Protein AF-A0A1F9I805-F1 (afdb_monomer_lite)

Radius of gyration: 23.94 Å; chains: 1; bounding box: 64×37×62 Å

Structure (mmCIF, N/CA/C/O backbone):
data_AF-A0A1F9I805-F1
#
_entry.id   AF-A0A1F9I805-F1
#
loop_
_atom_site.group_PDB
_atom_site.id
_atom_site.type_symbol
_atom_site.label_atom_id
_atom_site.label_alt_id
_atom_site.label_comp_id
_atom_site.label_asym_id
_atom_site.label_entity_id
_atom_site.label_seq_id
_atom_site.pdbx_PDB_ins_code
_atom_site.Cartn_x
_atom_site.Cartn_y
_atom_site.Cartn_z
_atom_site.occupancy
_atom_site.B_iso_or_equiv
_atom_site.auth_seq_id
_atom_site.auth_comp_id
_atom_site.auth_asym_id
_atom_site.auth_atom_id
_atom_site.pdbx_PDB_model_num
ATOM 1 N N . MET A 1 1 ? 38.830 -12.288 -35.847 1.00 37.94 1 MET A N 1
ATOM 2 C CA . MET A 1 1 ? 37.400 -12.133 -35.501 1.00 37.94 1 MET A CA 1
ATOM 3 C C . MET A 1 1 ? 37.238 -12.393 -34.010 1.00 37.94 1 MET A C 1
ATOM 5 O O . MET A 1 1 ? 37.327 -13.541 -33.597 1.00 37.94 1 MET A O 1
ATOM 9 N N . MET A 1 2 ? 37.107 -11.348 -33.188 1.00 38.28 2 MET A N 1
ATOM 10 C CA . MET A 1 2 ? 36.869 -11.523 -31.751 1.00 38.28 2 MET A CA 1
ATOM 11 C C . MET A 1 2 ? 35.376 -11.758 -31.516 1.00 38.28 2 MET A C 1
ATOM 13 O O . MET A 1 2 ? 34.555 -10.883 -31.778 1.00 38.28 2 MET A O 1
ATOM 17 N N . SER A 1 3 ? 35.034 -12.955 -31.044 1.00 41.56 3 SER A N 1
ATOM 18 C CA . SER A 1 3 ? 33.692 -13.299 -30.579 1.00 41.56 3 SER A CA 1
ATOM 19 C C . SER A 1 3 ? 33.345 -12.425 -29.372 1.00 41.56 3 SER A C 1
ATOM 21 O O . SER A 1 3 ? 33.844 -12.659 -28.270 1.00 41.56 3 SER A O 1
ATOM 23 N N . GLY A 1 4 ? 32.504 -11.408 -29.574 1.00 44.41 4 GLY A N 1
ATOM 24 C CA . GLY A 1 4 ? 31.975 -10.583 -28.492 1.00 44.41 4 GLY A CA 1
ATOM 25 C C . GLY A 1 4 ? 31.281 -11.461 -27.451 1.00 44.41 4 GLY A C 1
ATOM 26 O O . GLY A 1 4 ? 30.417 -12.272 -27.791 1.00 44.41 4 GLY A O 1
ATOM 27 N N . LYS A 1 5 ? 31.683 -11.334 -26.181 1.00 46.41 5 LYS A N 1
ATOM 28 C CA . LYS A 1 5 ? 31.027 -12.012 -25.055 1.00 46.41 5 LYS A CA 1
ATOM 29 C C . LYS A 1 5 ? 29.541 -11.649 -25.088 1.00 46.41 5 LYS A C 1
ATOM 31 O O . LYS A 1 5 ? 29.191 -10.490 -24.881 1.00 46.41 5 LYS A O 1
ATOM 36 N N . ARG A 1 6 ? 28.675 -12.627 -25.379 1.00 50.16 6 ARG A N 1
ATOM 37 C CA . ARG A 1 6 ? 27.218 -12.452 -25.324 1.00 50.16 6 ARG A CA 1
ATOM 38 C C . ARG A 1 6 ? 26.857 -11.900 -23.948 1.00 50.16 6 ARG A C 1
ATOM 40 O O . ARG A 1 6 ? 27.258 -12.473 -22.935 1.00 50.16 6 ARG A O 1
ATOM 47 N N . ALA A 1 7 ? 26.127 -10.786 -23.924 1.00 51.75 7 ALA A N 1
ATOM 48 C CA . ALA A 1 7 ? 25.592 -10.236 -22.690 1.00 51.75 7 ALA A CA 1
ATOM 49 C C . ALA A 1 7 ? 24.795 -11.341 -21.986 1.00 51.75 7 ALA A C 1
ATOM 51 O O . ALA A 1 7 ? 23.902 -11.943 -22.586 1.00 51.75 7 ALA A O 1
ATOM 52 N N . LYS A 1 8 ? 25.165 -11.651 -20.740 1.00 52.00 8 LYS A N 1
ATOM 53 C CA . LYS A 1 8 ? 24.477 -12.659 -19.929 1.00 52.00 8 LYS A CA 1
ATOM 54 C C . LYS A 1 8 ? 23.005 -12.244 -19.869 1.00 52.00 8 LYS A C 1
ATOM 56 O O . LYS A 1 8 ? 22.722 -11.088 -19.545 1.00 52.00 8 LYS A O 1
ATOM 61 N N . ALA A 1 9 ? 22.090 -13.113 -20.291 1.00 54.62 9 ALA A N 1
ATOM 62 C CA . ALA A 1 9 ? 20.666 -12.812 -20.203 1.00 54.62 9 ALA A CA 1
ATOM 63 C C . ALA A 1 9 ? 20.338 -12.484 -18.742 1.00 54.62 9 ALA A C 1
ATOM 65 O O . ALA A 1 9 ? 20.880 -13.130 -17.839 1.00 54.62 9 ALA A O 1
ATOM 66 N N . LEU A 1 10 ? 19.514 -11.456 -18.519 1.00 53.03 10 LEU A N 1
ATOM 67 C CA . LEU A 1 10 ? 18.973 -11.211 -17.187 1.00 53.03 10 LEU A CA 1
ATOM 68 C C . LEU A 1 10 ? 18.309 -12.515 -16.718 1.00 53.03 10 LEU A C 1
ATOM 70 O O . LEU A 1 10 ? 17.669 -13.180 -17.541 1.00 53.03 10 LEU A O 1
ATOM 74 N N . PRO A 1 11 ? 18.505 -12.927 -15.454 1.00 52.12 11 PRO A N 1
ATOM 75 C CA . PRO A 1 11 ? 17.854 -14.121 -14.943 1.00 52.12 11 PRO A CA 1
ATOM 76 C C . PRO A 1 11 ? 16.348 -13.979 -15.161 1.00 52.12 11 PRO A C 1
ATOM 78 O O . PRO A 1 11 ? 15.750 -12.977 -14.770 1.00 52.12 11 PRO A O 1
ATOM 81 N N . VAL A 1 12 ? 15.751 -14.963 -15.837 1.00 51.09 12 VAL A N 1
ATOM 82 C CA . VAL A 1 12 ? 14.298 -15.042 -15.968 1.00 51.09 12 VAL A CA 1
ATOM 83 C C . VAL A 1 12 ? 13.779 -15.261 -14.557 1.00 51.09 12 VAL A C 1
ATOM 85 O O . VAL A 1 12 ? 14.045 -16.303 -13.959 1.00 51.09 12 VAL A O 1
ATOM 88 N N . MET A 1 13 ? 13.116 -14.252 -13.995 1.00 51.25 13 MET A N 1
ATOM 89 C CA . MET A 1 13 ? 12.408 -14.431 -12.737 1.00 51.25 13 MET A CA 1
ATOM 90 C C . MET A 1 13 ? 11.305 -15.452 -13.013 1.00 51.25 13 MET A C 1
ATOM 92 O O . MET A 1 13 ? 10.449 -15.208 -13.863 1.00 51.25 13 MET A O 1
ATOM 96 N N . GLU A 1 14 ? 11.378 -16.622 -12.372 1.00 51.06 14 GLU A N 1
ATOM 97 C CA . GLU A 1 14 ? 10.277 -17.586 -12.392 1.00 51.06 14 GLU A CA 1
ATOM 98 C C . GLU A 1 14 ? 9.016 -16.832 -11.994 1.00 51.06 14 GLU A C 1
ATOM 100 O O . GLU A 1 14 ? 9.006 -16.224 -10.925 1.00 51.06 14 GLU A O 1
ATOM 105 N N . SER A 1 15 ? 8.002 -16.819 -12.867 1.00 48.22 15 SER A N 1
ATOM 106 C CA . SER A 1 15 ? 6.737 -16.176 -12.534 1.00 48.22 15 SER A CA 1
ATOM 107 C C . SER A 1 15 ? 6.050 -17.076 -11.522 1.00 48.22 15 SER A C 1
ATOM 109 O O . SER A 1 15 ? 5.614 -18.173 -11.873 1.00 48.22 15 SER A O 1
ATOM 111 N N . PRO A 1 16 ? 5.983 -16.669 -10.261 1.00 52.59 16 PRO A N 1
ATOM 112 C CA . PRO A 1 16 ? 5.260 -17.439 -9.284 1.00 52.59 16 PRO A CA 1
ATOM 113 C C . PRO A 1 16 ? 3.759 -17.228 -9.504 1.00 52.59 16 PRO A C 1
ATOM 115 O O . PRO A 1 16 ? 3.338 -16.150 -9.925 1.00 52.59 16 PRO A O 1
ATOM 118 N N . ASP A 1 17 ? 2.955 -18.238 -9.174 1.00 50.34 17 ASP A N 1
ATOM 119 C CA . ASP A 1 17 ? 1.482 -18.200 -9.182 1.00 50.34 17 ASP A CA 1
ATOM 120 C C . ASP A 1 17 ? 0.917 -17.313 -8.047 1.00 50.34 17 ASP A C 1
ATOM 122 O O . ASP A 1 17 ? -0.047 -17.644 -7.358 1.00 50.34 17 ASP A O 1
ATOM 126 N N . TRP A 1 18 ? 1.545 -16.163 -7.798 1.00 56.12 18 TRP A N 1
ATOM 127 C CA . TRP A 1 18 ? 1.022 -15.145 -6.901 1.00 56.12 18 TRP A CA 1
ATOM 128 C C . TRP A 1 18 ? 0.178 -14.203 -7.739 1.00 56.12 18 TRP A C 1
ATOM 130 O O . TRP A 1 18 ? 0.628 -13.639 -8.733 1.00 56.12 18 TRP A O 1
ATOM 140 N N . SER A 1 19 ? -1.074 -14.044 -7.347 1.00 49.53 19 SER A N 1
ATOM 141 C CA . SER A 1 19 ? -2.029 -13.175 -8.019 1.00 49.53 19 SER A CA 1
ATOM 142 C C . SER A 1 19 ? -1.507 -11.736 -8.131 1.00 49.53 19 SER A C 1
ATOM 144 O O . SER A 1 19 ? -1.494 -10.992 -7.149 1.00 49.53 19 SER A O 1
ATOM 146 N N . ILE A 1 20 ? -1.096 -11.340 -9.332 1.00 45.12 20 ILE A N 1
ATOM 147 C CA . ILE A 1 20 ? -0.690 -9.973 -9.659 1.00 45.12 20 ILE A CA 1
ATOM 148 C C . ILE A 1 20 ? -1.955 -9.110 -9.741 1.00 45.12 20 ILE A C 1
ATOM 150 O O . ILE A 1 20 ? -2.893 -9.464 -10.451 1.00 45.12 20 ILE A O 1
ATOM 154 N N . GLY A 1 21 ? -1.988 -7.986 -9.017 1.00 47.38 21 GLY A N 1
ATOM 155 C CA . GLY A 1 21 ? -3.011 -6.947 -9.194 1.00 47.38 21 GLY A CA 1
ATOM 156 C C . GLY A 1 21 ? -4.452 -7.420 -8.989 1.00 47.38 21 GLY A C 1
ATOM 157 O O . GLY A 1 21 ? -5.304 -7.154 -9.837 1.00 47.38 21 GLY A O 1
ATOM 158 N N . ARG A 1 22 ? -4.745 -8.135 -7.890 1.00 55.09 22 ARG A N 1
ATOM 159 C CA . ARG A 1 22 ? -6.138 -8.491 -7.577 1.00 55.09 22 ARG A CA 1
ATOM 160 C C . ARG A 1 22 ? -6.983 -7.215 -7.492 1.00 55.09 22 ARG A C 1
ATOM 162 O O . ARG A 1 22 ? -6.560 -6.229 -6.894 1.00 55.09 22 ARG A O 1
ATOM 169 N N . VAL A 1 23 ? -8.177 -7.265 -8.083 1.00 56.94 23 VAL A N 1
ATOM 170 C CA . VAL A 1 23 ? -9.185 -6.205 -7.965 1.00 56.94 23 VAL A CA 1
ATOM 171 C C . VAL A 1 23 ? -9.376 -5.893 -6.484 1.00 56.94 23 VAL A C 1
ATOM 173 O O . VAL A 1 23 ? -9.616 -6.795 -5.679 1.00 56.94 23 VAL A O 1
ATOM 176 N N . VAL A 1 24 ? -9.215 -4.618 -6.144 1.00 64.38 24 VAL A N 1
ATOM 177 C CA . VAL A 1 24 ? -9.434 -4.094 -4.801 1.00 64.38 24 VAL A CA 1
ATOM 178 C C . VAL A 1 24 ? -10.909 -4.317 -4.468 1.00 64.38 24 VAL A C 1
ATOM 180 O O . VAL A 1 24 ? -11.781 -3.696 -5.069 1.00 64.38 24 VAL A O 1
ATOM 183 N N . ASP A 1 25 ? -11.200 -5.246 -3.558 1.00 75.44 25 ASP A N 1
ATOM 184 C CA . ASP A 1 25 ? -12.572 -5.521 -3.133 1.00 75.44 25 ASP A CA 1
ATOM 185 C C . ASP A 1 25 ? -13.053 -4.429 -2.172 1.00 75.44 25 ASP A C 1
ATOM 187 O O . ASP A 1 25 ? -12.802 -4.478 -0.969 1.00 75.44 25 ASP A O 1
ATOM 191 N N . GLN A 1 26 ? -13.736 -3.434 -2.728 1.00 82.38 26 GLN A N 1
ATOM 192 C CA . GLN A 1 26 ? -14.276 -2.286 -2.000 1.00 82.38 26 GLN A CA 1
ATOM 193 C C . GLN A 1 26 ? -15.690 -2.529 -1.451 1.00 82.38 26 GLN A C 1
ATOM 195 O O . GLN A 1 26 ? -16.323 -1.594 -0.961 1.00 82.38 26 GLN A O 1
ATOM 200 N N . THR A 1 27 ? -16.217 -3.754 -1.560 1.00 85.00 27 THR A N 1
ATOM 201 C CA . THR A 1 27 ? -17.594 -4.044 -1.152 1.00 85.00 27 THR A CA 1
ATOM 202 C C . THR A 1 27 ? -17.757 -3.942 0.362 1.00 85.00 27 THR A C 1
ATOM 204 O O . THR A 1 27 ? -16.998 -4.523 1.144 1.00 85.00 27 THR A O 1
ATOM 207 N N . LEU A 1 28 ? -18.774 -3.209 0.796 1.00 87.62 28 LEU A N 1
ATOM 208 C CA . LEU A 1 28 ? -19.154 -3.122 2.198 1.00 87.62 28 LEU A CA 1
ATOM 209 C C . LEU A 1 28 ? -20.377 -3.991 2.466 1.00 87.62 28 LEU A C 1
ATOM 211 O O . LEU A 1 28 ? -21.152 -4.319 1.567 1.00 87.62 28 LEU A O 1
ATOM 215 N N . THR A 1 29 ? -20.529 -4.382 3.723 1.00 90.88 29 THR A N 1
ATOM 216 C CA . THR A 1 29 ? -21.756 -5.017 4.195 1.00 90.88 29 THR A CA 1
ATOM 217 C C . THR A 1 29 ? -22.900 -3.994 4.200 1.00 90.88 29 THR A C 1
ATOM 219 O O . THR A 1 29 ? -22.645 -2.792 4.357 1.00 90.88 29 THR A O 1
ATOM 222 N N . PRO A 1 30 ? -24.162 -4.435 4.065 1.00 91.50 30 PRO A N 1
ATOM 223 C CA . PRO A 1 30 ? -25.319 -3.547 4.174 1.00 91.50 30 PRO A CA 1
ATOM 224 C C . PRO A 1 30 ? -25.337 -2.747 5.483 1.00 91.50 30 PRO A C 1
ATOM 226 O O . PRO A 1 30 ? -25.697 -1.573 5.490 1.00 91.50 30 PRO A O 1
ATOM 229 N N . GLU A 1 31 ? -24.899 -3.361 6.583 1.00 91.88 31 GLU A N 1
ATOM 230 C CA . GLU A 1 31 ? -24.813 -2.727 7.896 1.00 91.88 31 GLU A CA 1
ATOM 231 C C . GLU A 1 31 ? -23.787 -1.585 7.911 1.00 91.88 31 GLU A C 1
ATOM 233 O O . GLU A 1 31 ? -24.066 -0.514 8.449 1.00 91.88 31 GLU A O 1
ATOM 238 N N . ALA A 1 32 ? -22.616 -1.776 7.295 1.00 91.62 32 ALA A N 1
ATOM 239 C CA . ALA A 1 32 ? -21.602 -0.727 7.201 1.00 91.62 32 ALA A CA 1
ATOM 240 C C . ALA A 1 32 ? -22.042 0.420 6.281 1.00 91.62 32 ALA A C 1
ATOM 242 O O . ALA A 1 32 ? -21.791 1.582 6.592 1.00 91.62 32 ALA A O 1
ATOM 243 N N . GLU A 1 33 ? -22.726 0.111 5.176 1.00 92.12 33 GLU A N 1
ATOM 244 C CA . GLU A 1 33 ? -23.304 1.116 4.271 1.00 92.12 33 GLU A CA 1
ATOM 245 C C . GLU A 1 33 ? -24.375 1.970 4.970 1.00 92.12 33 GLU A C 1
ATOM 247 O O . GLU A 1 33 ? -24.386 3.198 4.832 1.00 92.12 33 GLU A O 1
ATOM 252 N N . ALA A 1 34 ? -25.240 1.343 5.775 1.00 92.19 34 ALA A N 1
ATOM 253 C CA . ALA A 1 34 ? -26.233 2.050 6.581 1.00 92.19 34 ALA A CA 1
ATOM 254 C C . ALA A 1 34 ? -25.564 2.978 7.607 1.00 92.19 34 ALA A C 1
ATOM 256 O O . ALA A 1 34 ? -25.883 4.165 7.662 1.00 92.19 34 ALA A O 1
ATOM 257 N N . MET A 1 35 ? -24.566 2.475 8.343 1.00 93.19 35 MET A N 1
ATOM 258 C CA . MET A 1 35 ? -23.807 3.283 9.302 1.00 93.19 35 MET A CA 1
ATOM 259 C C . MET A 1 35 ? -23.113 4.482 8.645 1.00 93.19 35 MET A C 1
ATOM 261 O O . MET A 1 35 ? -23.168 5.587 9.175 1.00 93.19 35 MET A O 1
ATOM 265 N N . LEU A 1 36 ? -22.471 4.301 7.487 1.00 92.31 36 LEU A N 1
ATOM 266 C CA . LEU A 1 36 ? -21.829 5.409 6.770 1.00 92.31 36 LEU A CA 1
ATOM 267 C C . LEU A 1 36 ? -22.836 6.466 6.321 1.00 92.31 36 LEU A C 1
ATOM 269 O O . LEU A 1 36 ? -22.535 7.657 6.391 1.00 92.31 36 LEU A O 1
ATOM 273 N N . SER A 1 37 ? -24.022 6.036 5.892 1.00 90.50 37 SER A N 1
ATOM 274 C CA . SER A 1 37 ? -25.103 6.942 5.498 1.00 90.50 37 SER A CA 1
ATOM 275 C C . SER A 1 37 ? -25.580 7.787 6.682 1.00 90.50 37 SER A C 1
ATOM 277 O O . SER A 1 37 ? -25.715 8.999 6.548 1.00 90.50 37 SER A O 1
ATOM 279 N N . GLU A 1 38 ? -25.748 7.181 7.861 1.00 90.06 38 GLU A N 1
ATOM 280 C CA . GLU A 1 38 ? -26.088 7.895 9.103 1.00 90.06 38 GLU A CA 1
ATOM 281 C C . GLU A 1 38 ? -24.966 8.846 9.559 1.00 90.06 38 GLU A C 1
ATOM 283 O O . GLU A 1 38 ? -25.211 9.947 10.055 1.00 90.06 38 GLU A O 1
ATOM 288 N N . MET A 1 39 ? -23.708 8.440 9.381 1.00 89.12 39 MET A N 1
ATOM 289 C CA . MET A 1 39 ? -22.544 9.240 9.766 1.00 89.12 39 MET A CA 1
ATOM 290 C C . MET A 1 39 ? -22.281 10.413 8.811 1.00 89.12 39 MET A C 1
ATOM 292 O O . MET A 1 39 ? -21.686 11.406 9.235 1.00 89.12 39 MET A O 1
ATOM 296 N N . ALA A 1 40 ? -22.735 10.346 7.558 1.00 86.88 40 ALA A N 1
ATOM 297 C CA . ALA A 1 40 ? -22.465 11.362 6.540 1.00 86.88 40 ALA A CA 1
ATOM 298 C C . ALA A 1 40 ? -22.913 12.774 6.957 1.00 86.88 40 ALA A C 1
ATOM 300 O O . ALA A 1 40 ? -22.233 13.751 6.644 1.00 86.88 40 ALA A O 1
ATOM 301 N N . GLU A 1 41 ? -23.997 12.891 7.728 1.00 83.94 41 GLU A N 1
ATOM 302 C CA . GLU A 1 41 ? -24.491 14.181 8.227 1.00 83.94 41 GLU A CA 1
ATOM 303 C C . GLU A 1 41 ? -23.518 14.867 9.199 1.00 83.94 41 GLU A C 1
ATOM 305 O O . GLU A 1 41 ? -23.437 16.094 9.246 1.00 83.94 41 GLU A O 1
ATOM 310 N N . ASN A 1 42 ? -22.766 14.086 9.979 1.00 84.31 42 ASN A N 1
ATOM 311 C CA . ASN A 1 42 ? -21.892 14.596 11.040 1.00 84.31 42 ASN A CA 1
ATOM 312 C C . ASN A 1 42 ? -20.403 14.593 10.660 1.00 84.31 42 ASN A C 1
ATOM 314 O O . ASN A 1 42 ? -19.625 15.356 11.240 1.00 84.31 42 ASN A O 1
ATOM 318 N N . PHE A 1 43 ? -20.018 13.740 9.708 1.00 85.88 43 PHE A N 1
ATOM 319 C CA . PHE A 1 43 ? -18.629 13.492 9.311 1.00 85.88 43 PHE A CA 1
ATOM 320 C C . PHE A 1 43 ? -18.359 13.747 7.819 1.00 85.88 43 PHE A C 1
ATOM 322 O O . PHE A 1 43 ? -17.242 13.538 7.362 1.00 85.88 43 PHE A O 1
ATOM 329 N N . GLY A 1 44 ? -19.356 14.194 7.054 1.00 84.75 44 GLY A N 1
ATOM 330 C CA . GLY A 1 44 ? -19.218 14.503 5.633 1.00 84.75 44 GLY A CA 1
ATOM 331 C C . GLY A 1 44 ? -19.373 13.290 4.712 1.00 84.75 44 GLY A C 1
ATOM 332 O O . GLY A 1 44 ? -19.065 12.150 5.058 1.00 84.75 44 GLY A O 1
ATOM 333 N N . TYR A 1 45 ? -19.841 13.555 3.491 1.00 84.44 45 TYR A N 1
ATOM 334 C CA . TYR A 1 45 ? -20.113 12.526 2.479 1.00 84.44 45 TYR A CA 1
ATOM 335 C C . TYR A 1 45 ? -18.842 11.859 1.923 1.00 84.44 45 TYR A C 1
ATOM 337 O O . TYR A 1 45 ? -18.896 10.716 1.468 1.00 84.44 45 TYR A O 1
ATOM 345 N N . GLU A 1 46 ? -17.690 12.531 2.011 1.00 87.56 46 GLU A N 1
ATOM 346 C CA . GLU A 1 46 ? -16.386 12.004 1.574 1.00 87.56 46 GLU A CA 1
ATOM 347 C C . GLU A 1 46 ? -15.928 10.794 2.407 1.00 87.56 46 GLU A C 1
ATOM 349 O O . GLU A 1 46 ? -15.183 9.945 1.911 1.00 87.56 46 GLU A O 1
ATOM 354 N N . LEU A 1 47 ? -16.420 10.663 3.649 1.00 89.38 47 LEU A N 1
ATOM 355 C CA . LEU A 1 47 ? -16.100 9.542 4.535 1.00 89.38 47 LEU A CA 1
ATOM 356 C C . LEU A 1 47 ? -16.438 8.192 3.890 1.00 89.38 47 LEU A C 1
ATOM 358 O O . LEU A 1 47 ? -15.666 7.243 4.020 1.00 89.38 47 LEU A O 1
ATOM 362 N N . GLY A 1 48 ? -17.572 8.101 3.189 1.00 89.19 48 GLY A N 1
ATOM 363 C CA . GLY A 1 48 ? -18.026 6.849 2.588 1.00 89.19 48 GLY A CA 1
ATOM 364 C C . GLY A 1 48 ? -17.107 6.365 1.467 1.00 89.19 48 GLY A C 1
ATOM 365 O O . GLY A 1 48 ? -16.704 5.202 1.449 1.00 89.19 48 GLY A O 1
ATOM 366 N N . GLU A 1 49 ? -16.732 7.257 0.547 1.00 90.50 49 GLU A N 1
ATOM 367 C CA . GLU A 1 49 ? -15.802 6.929 -0.540 1.00 90.50 49 GLU A CA 1
ATOM 368 C C . GLU A 1 49 ? -14.411 6.588 0.001 1.00 90.50 49 GLU A C 1
ATOM 370 O O . GLU A 1 49 ? -13.829 5.559 -0.360 1.00 90.50 49 GLU A O 1
ATOM 375 N N . TRP A 1 50 ? -13.908 7.403 0.931 1.00 92.94 50 TRP A N 1
ATOM 376 C CA . TRP A 1 50 ? -12.638 7.147 1.599 1.00 92.94 50 TRP A CA 1
ATOM 377 C C . TRP A 1 50 ? -12.622 5.772 2.282 1.00 92.94 50 TRP A C 1
ATOM 379 O O . TRP A 1 50 ? -11.674 5.002 2.103 1.00 92.94 50 TRP A O 1
ATOM 389 N N . PHE A 1 51 ? -13.683 5.423 3.016 1.00 92.50 51 PHE A N 1
ATOM 390 C CA . PHE A 1 51 ? -13.752 4.172 3.767 1.00 92.50 51 PHE A CA 1
ATOM 391 C C . PHE A 1 51 ? -13.799 2.948 2.846 1.00 92.50 51 PHE A C 1
ATOM 393 O O . PHE A 1 51 ? -13.071 1.985 3.088 1.00 92.50 51 PHE A O 1
ATOM 400 N N . ARG A 1 52 ? -14.565 2.996 1.745 1.00 90.69 52 ARG A N 1
ATOM 401 C CA . ARG A 1 52 ? -14.577 1.929 0.723 1.00 90.69 52 ARG A CA 1
ATOM 402 C C . ARG A 1 52 ? -13.188 1.695 0.134 1.00 90.69 52 ARG A C 1
ATOM 404 O O . ARG A 1 52 ? -12.719 0.555 0.077 1.00 90.69 52 ARG A O 1
ATOM 411 N N . ASN A 1 53 ? -12.496 2.773 -0.233 1.00 87.94 53 ASN A N 1
ATOM 412 C CA . ASN A 1 53 ? -11.130 2.702 -0.746 1.00 87.94 53 ASN A CA 1
ATOM 413 C C . ASN A 1 53 ? -10.166 2.105 0.294 1.00 87.94 53 ASN A C 1
ATOM 415 O O . ASN A 1 53 ? -9.361 1.228 -0.037 1.00 87.94 53 ASN A O 1
ATOM 419 N N . ARG A 1 54 ? -10.267 2.526 1.562 1.00 89.81 54 ARG A N 1
ATOM 420 C CA . ARG A 1 54 ? -9.388 2.051 2.640 1.00 89.81 54 ARG A CA 1
ATOM 421 C C . ARG A 1 54 ? -9.633 0.582 2.996 1.00 89.81 54 ARG A C 1
ATOM 423 O O . ARG A 1 54 ? -8.662 -0.158 3.155 1.00 89.81 54 ARG A O 1
ATOM 430 N N . ILE A 1 55 ? -10.890 0.137 3.060 1.00 89.94 55 ILE A N 1
ATOM 431 C CA . ILE A 1 55 ? -11.246 -1.278 3.270 1.00 89.94 55 ILE A CA 1
ATOM 432 C C . ILE A 1 55 ? -10.742 -2.137 2.120 1.00 89.94 55 ILE A C 1
ATOM 434 O O . ILE A 1 55 ? -10.131 -3.181 2.353 1.00 89.94 55 ILE A O 1
ATOM 438 N N . GLY A 1 56 ? -10.938 -1.676 0.887 1.00 85.12 56 GLY A N 1
ATOM 439 C CA . GLY A 1 56 ? -10.438 -2.382 -0.276 1.00 85.12 56 GLY A CA 1
ATOM 440 C C . GLY A 1 56 ? -8.924 -2.568 -0.234 1.00 85.12 56 GLY A C 1
ATOM 441 O O . GLY A 1 56 ? -8.426 -3.676 -0.449 1.00 85.12 56 GLY A O 1
ATOM 442 N N . TYR A 1 57 ? -8.186 -1.509 0.099 1.00 83.25 57 TYR A N 1
ATOM 443 C CA . TYR A 1 57 ? -6.738 -1.582 0.276 1.00 83.25 57 TYR A CA 1
ATOM 444 C C . TYR A 1 57 ? -6.348 -2.585 1.372 1.00 83.25 57 TYR A C 1
ATOM 446 O O . TYR A 1 57 ? -5.518 -3.464 1.137 1.00 83.25 57 TYR A O 1
ATOM 454 N N . PHE A 1 58 ? -6.999 -2.521 2.538 1.00 86.31 58 PHE A N 1
ATOM 455 C CA . PHE A 1 58 ? -6.762 -3.456 3.640 1.00 86.31 58 PHE A CA 1
ATOM 456 C C . PHE A 1 58 ? -7.007 -4.918 3.238 1.00 86.31 58 PHE A C 1
ATOM 458 O O . PHE A 1 58 ? -6.191 -5.785 3.557 1.00 86.31 58 PHE A O 1
ATOM 465 N N . ARG A 1 59 ? -8.100 -5.213 2.523 1.00 81.31 59 ARG A N 1
ATOM 466 C CA . ARG A 1 59 ? -8.418 -6.573 2.055 1.00 81.31 59 ARG A CA 1
ATOM 467 C C . ARG A 1 59 ? -7.415 -7.063 1.019 1.00 81.31 59 ARG A C 1
ATOM 469 O O . ARG A 1 59 ? -6.984 -8.213 1.091 1.00 81.31 59 ARG A O 1
ATOM 476 N N . SER A 1 60 ? -7.013 -6.191 0.093 1.00 78.12 60 SER A N 1
ATOM 477 C CA . SER A 1 60 ? -5.980 -6.496 -0.900 1.00 78.12 60 SER A CA 1
ATOM 478 C C . SER A 1 60 ? -4.668 -6.889 -0.225 1.00 78.12 60 SER A C 1
ATOM 480 O O . SER A 1 60 ? -4.069 -7.899 -0.589 1.00 78.12 60 SER A O 1
ATOM 482 N N . ILE A 1 61 ? -4.242 -6.130 0.787 1.00 75.94 61 ILE A N 1
ATOM 483 C CA . ILE A 1 61 ? -3.014 -6.427 1.527 1.00 75.94 61 ILE A CA 1
ATOM 484 C C . ILE A 1 61 ? -3.162 -7.670 2.394 1.00 75.94 61 ILE A C 1
ATOM 486 O O . ILE A 1 61 ? -2.281 -8.519 2.372 1.00 75.94 61 ILE A O 1
ATOM 490 N N . SER A 1 62 ? -4.258 -7.807 3.138 1.00 74.31 62 SER A N 1
ATOM 491 C CA . SER A 1 62 ? -4.470 -8.959 4.023 1.00 74.31 62 SER A CA 1
ATOM 492 C C . SER A 1 62 ? -4.444 -10.268 3.238 1.00 74.31 62 SER A C 1
ATOM 494 O O . SER A 1 62 ? -3.739 -11.199 3.613 1.00 74.31 62 SER A O 1
ATOM 496 N N . LYS A 1 63 ? -5.116 -10.297 2.083 1.00 70.75 63 LYS A N 1
ATOM 497 C CA . LYS A 1 63 ? -5.094 -11.447 1.179 1.00 70.75 63 LYS A CA 1
ATOM 498 C C . LYS A 1 63 ? -3.713 -11.684 0.570 1.00 70.75 63 LYS A C 1
ATOM 500 O O . LYS A 1 63 ? -3.283 -12.826 0.470 1.00 70.75 63 LYS A O 1
ATOM 505 N N . ALA A 1 64 ? -3.011 -10.617 0.183 1.00 68.06 64 ALA A N 1
ATOM 506 C CA . ALA A 1 64 ? -1.639 -10.733 -0.297 1.00 68.06 64 ALA A CA 1
ATOM 507 C C . ALA A 1 64 ? -0.723 -11.323 0.782 1.00 68.06 64 ALA A C 1
ATOM 509 O O . ALA A 1 64 ? 0.043 -12.217 0.474 1.00 68.06 64 ALA A O 1
ATOM 510 N N . ILE A 1 65 ? -0.850 -10.902 2.045 1.00 69.62 65 ILE A N 1
ATOM 511 C CA . ILE A 1 65 ? -0.073 -11.426 3.177 1.00 69.62 65 ILE A CA 1
ATOM 512 C C . ILE A 1 65 ? -0.308 -12.926 3.386 1.00 69.62 65 ILE A C 1
ATOM 514 O O . ILE A 1 65 ? 0.653 -13.635 3.689 1.00 69.62 65 ILE A O 1
ATOM 518 N N . ASP A 1 66 ? -1.549 -13.394 3.247 1.00 66.12 66 ASP A N 1
ATOM 519 C CA . ASP A 1 66 ? -1.900 -14.806 3.438 1.00 66.12 66 ASP A CA 1
ATOM 520 C C . ASP A 1 66 ? -1.350 -15.699 2.310 1.00 66.12 66 ASP A C 1
ATOM 522 O O . ASP A 1 66 ? -0.912 -16.820 2.571 1.00 66.12 66 ASP A O 1
ATOM 526 N N . ASP A 1 67 ? -1.298 -15.175 1.081 1.00 65.88 67 ASP A N 1
ATOM 527 C CA . ASP A 1 67 ? -0.765 -15.867 -0.103 1.00 65.88 67 ASP A CA 1
ATOM 528 C C . ASP A 1 67 ? 0.744 -15.607 -0.336 1.00 65.88 67 ASP A C 1
ATOM 530 O O . ASP A 1 67 ? 1.363 -16.197 -1.230 1.00 65.88 67 ASP A O 1
ATOM 534 N N . SER A 1 68 ? 1.348 -14.701 0.439 1.00 61.72 68 SER A N 1
ATOM 535 C CA . SER A 1 68 ? 2.691 -14.172 0.191 1.00 61.72 68 SER A CA 1
ATOM 536 C C . SER A 1 68 ? 3.799 -15.141 0.607 1.00 61.72 68 SER A C 1
ATOM 538 O O . SER A 1 68 ? 3.706 -15.835 1.626 1.00 61.72 68 SER A O 1
ATOM 540 N N . PRO A 1 69 ? 4.937 -15.136 -0.109 1.00 66.25 69 PRO A N 1
ATOM 541 C CA . PRO A 1 69 ? 6.125 -15.829 0.356 1.00 66.25 69 PRO A CA 1
ATOM 542 C C . PRO A 1 69 ? 6.667 -15.210 1.665 1.00 66.25 69 PRO A C 1
ATOM 544 O O . PRO A 1 69 ? 6.330 -14.082 2.028 1.00 66.25 69 PRO A O 1
ATOM 547 N N . PRO A 1 70 ? 7.562 -15.912 2.388 1.00 73.75 70 PRO A N 1
ATOM 548 C CA . PRO A 1 70 ? 8.204 -15.358 3.578 1.00 73.75 70 PRO A CA 1
ATOM 549 C C . PRO A 1 70 ? 8.877 -14.008 3.290 1.00 73.75 70 PRO A C 1
ATOM 551 O O . PRO A 1 70 ? 9.477 -13.846 2.228 1.00 73.75 70 PRO A O 1
ATOM 554 N N . THR A 1 71 ? 8.883 -13.082 4.257 1.00 73.75 71 THR A N 1
ATOM 555 C CA . THR A 1 71 ? 9.433 -11.717 4.091 1.00 73.75 71 THR A CA 1
ATOM 556 C C . THR A 1 71 ? 10.846 -11.696 3.506 1.00 73.75 71 THR A C 1
ATOM 558 O O . THR A 1 71 ? 11.162 -10.845 2.689 1.00 73.75 71 THR A O 1
ATOM 561 N N . GLN A 1 72 ? 11.705 -12.658 3.862 1.00 74.50 72 GLN A N 1
ATOM 562 C CA . GLN A 1 72 ? 13.056 -12.758 3.288 1.00 74.50 72 GLN A CA 1
ATOM 563 C C . GLN A 1 72 ? 13.052 -13.007 1.774 1.00 74.50 72 GLN A C 1
ATOM 565 O O . GLN A 1 72 ? 13.926 -12.514 1.066 1.00 74.50 72 GLN A O 1
ATOM 570 N N . LYS A 1 73 ? 12.081 -13.774 1.270 1.00 78.44 73 LYS A N 1
ATOM 571 C CA . LYS A 1 73 ? 11.901 -14.008 -0.163 1.00 78.44 73 LYS A CA 1
ATOM 572 C C . LYS A 1 73 ? 11.294 -12.775 -0.841 1.00 78.44 73 LYS A C 1
ATOM 574 O O . LYS A 1 73 ? 11.748 -12.442 -1.926 1.00 78.44 73 LYS A O 1
ATOM 579 N N . GLU A 1 74 ? 10.364 -12.066 -0.195 1.00 77.38 74 GLU A N 1
ATOM 580 C CA . GLU A 1 74 ? 9.847 -10.771 -0.685 1.00 77.38 74 GLU A CA 1
ATOM 581 C C . GLU A 1 74 ? 10.965 -9.723 -0.807 1.00 77.38 74 GLU A C 1
ATOM 583 O O . GLU A 1 74 ? 11.150 -9.144 -1.873 1.00 77.38 74 GLU A O 1
ATOM 588 N N . LEU A 1 75 ? 11.775 -9.550 0.242 1.00 82.25 75 LEU A N 1
ATOM 589 C CA . LEU A 1 75 ? 12.937 -8.654 0.253 1.00 82.25 75 LEU A CA 1
ATOM 590 C C . LEU A 1 75 ? 13.927 -8.998 -0.857 1.00 82.25 75 LEU A C 1
ATOM 592 O O . LEU A 1 75 ? 14.355 -8.122 -1.603 1.00 82.25 75 LEU A O 1
ATOM 596 N N . ARG A 1 76 ? 14.249 -10.286 -1.017 1.00 82.31 76 ARG A N 1
ATOM 597 C CA . ARG A 1 76 ? 15.148 -10.737 -2.081 1.00 82.31 76 ARG A CA 1
ATOM 598 C C . ARG A 1 76 ? 14.611 -10.393 -3.471 1.00 82.31 76 ARG A C 1
ATOM 600 O O . ARG A 1 76 ? 15.388 -9.976 -4.320 1.00 82.31 76 ARG A O 1
ATOM 607 N N . LEU A 1 77 ? 13.306 -10.536 -3.702 1.00 84.31 77 LEU A N 1
ATOM 608 C CA . LEU A 1 77 ? 12.683 -10.178 -4.979 1.00 84.31 77 LEU A CA 1
ATOM 609 C C . LEU A 1 77 ? 12.725 -8.669 -5.235 1.00 84.31 77 LEU A C 1
ATOM 611 O O . LEU A 1 77 ? 13.027 -8.258 -6.353 1.00 84.31 77 LEU A O 1
ATOM 615 N N . VAL A 1 78 ? 12.479 -7.848 -4.210 1.00 85.62 78 VAL A N 1
ATOM 616 C CA . VAL A 1 78 ? 12.611 -6.385 -4.305 1.00 85.62 78 VAL A CA 1
ATOM 617 C C . VAL A 1 78 ? 14.053 -5.993 -4.644 1.00 85.62 78 VAL A C 1
ATOM 619 O O . VAL A 1 78 ? 14.276 -5.215 -5.572 1.00 85.62 78 VAL A O 1
ATOM 622 N N . GLN A 1 79 ? 15.036 -6.594 -3.973 1.00 84.81 79 GLN A N 1
ATOM 623 C CA . GLN A 1 79 ? 16.462 -6.367 -4.232 1.00 84.81 79 GLN A CA 1
ATOM 624 C C . GLN A 1 79 ? 16.893 -6.844 -5.626 1.00 84.81 79 GLN A C 1
ATOM 626 O O . GLN A 1 79 ? 17.673 -6.173 -6.305 1.00 84.81 79 GLN A O 1
ATOM 631 N N . ASP A 1 80 ? 16.388 -7.991 -6.085 1.00 87.69 80 ASP A N 1
ATOM 632 C CA . ASP A 1 80 ? 16.670 -8.504 -7.426 1.00 87.69 80 ASP A CA 1
ATOM 633 C C . ASP A 1 80 ? 16.025 -7.612 -8.509 1.00 87.69 80 ASP A C 1
ATOM 635 O O . ASP A 1 80 ? 16.663 -7.343 -9.532 1.00 87.69 80 ASP A O 1
ATOM 639 N N . ALA A 1 81 ? 14.829 -7.060 -8.266 1.00 87.25 81 ALA A N 1
ATOM 640 C CA . ALA A 1 81 ? 14.191 -6.075 -9.144 1.00 87.25 81 ALA A CA 1
ATOM 641 C C . ALA A 1 81 ? 14.978 -4.755 -9.205 1.00 87.25 81 ALA A C 1
ATOM 643 O O . ALA A 1 81 ? 15.265 -4.261 -10.299 1.00 87.25 81 ALA A O 1
ATOM 644 N N . GLN A 1 82 ? 15.410 -4.219 -8.057 1.00 87.00 82 GLN A N 1
ATOM 645 C CA . GLN A 1 82 ? 16.301 -3.056 -8.012 1.00 87.00 82 GLN A CA 1
ATOM 646 C C . GLN A 1 82 ? 17.593 -3.326 -8.797 1.00 87.00 82 GLN A C 1
ATOM 648 O O . GLN A 1 82 ? 18.014 -2.495 -9.605 1.00 87.00 82 GLN A O 1
ATOM 653 N N . ARG A 1 83 ? 18.220 -4.496 -8.616 1.00 88.75 83 ARG A N 1
ATOM 654 C CA . ARG A 1 83 ? 19.439 -4.873 -9.348 1.00 88.75 83 ARG A CA 1
ATOM 655 C C . ARG A 1 83 ? 19.203 -4.907 -10.858 1.00 88.75 83 ARG A C 1
ATOM 657 O O . ARG A 1 83 ? 20.049 -4.418 -11.605 1.00 88.75 83 ARG A O 1
ATOM 664 N N . ALA A 1 84 ? 18.066 -5.439 -11.305 1.00 87.62 84 ALA A N 1
ATOM 665 C CA . ALA A 1 84 ? 17.710 -5.488 -12.720 1.00 87.62 84 ALA A CA 1
ATOM 666 C C . ALA A 1 84 ? 17.534 -4.085 -13.327 1.00 87.62 84 ALA A C 1
ATOM 668 O O . ALA A 1 8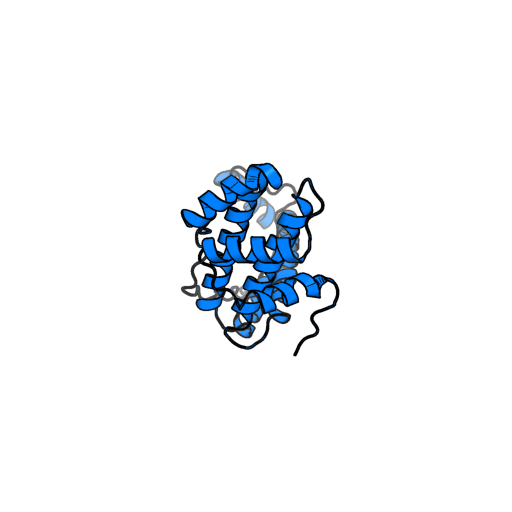4 ? 18.019 -3.846 -14.434 1.00 87.62 84 ALA A O 1
ATOM 669 N N . ILE A 1 85 ? 16.913 -3.144 -12.601 1.00 88.69 85 ILE A N 1
ATOM 670 C CA . ILE A 1 85 ? 16.782 -1.744 -13.039 1.00 88.69 85 ILE A CA 1
ATOM 671 C C . ILE A 1 85 ? 18.167 -1.107 -13.211 1.00 88.69 85 ILE A C 1
ATOM 673 O O . ILE A 1 85 ? 18.472 -0.588 -14.285 1.00 88.69 85 ILE A O 1
ATOM 677 N N . HIS A 1 86 ? 19.040 -1.217 -12.206 1.00 86.88 86 HIS A N 1
ATOM 678 C CA . HIS A 1 86 ? 20.398 -0.666 -12.274 1.00 86.88 86 HIS A CA 1
ATOM 679 C C . HIS A 1 86 ? 21.230 -1.296 -13.401 1.00 86.88 86 HIS A C 1
ATOM 681 O O . HIS A 1 86 ? 21.997 -0.612 -14.082 1.00 86.88 86 HIS A O 1
ATOM 687 N N . GLU A 1 87 ? 21.083 -2.603 -13.626 1.00 88.75 87 GLU A N 1
ATOM 688 C CA . GLU A 1 87 ? 21.759 -3.285 -14.726 1.00 88.75 87 GLU A CA 1
ATOM 689 C C . GLU A 1 87 ? 21.250 -2.808 -16.093 1.00 88.75 87 GLU A C 1
ATOM 691 O O . GLU A 1 87 ? 22.058 -2.579 -16.997 1.00 88.75 87 GLU A O 1
ATOM 696 N N . ALA A 1 88 ? 19.939 -2.609 -16.246 1.00 87.38 88 ALA A N 1
ATOM 697 C CA . ALA A 1 88 ? 19.353 -2.055 -17.461 1.00 87.38 88 ALA A CA 1
ATOM 698 C C . ALA A 1 88 ? 19.855 -0.626 -17.729 1.00 87.38 88 ALA A C 1
ATOM 700 O O . ALA A 1 88 ? 20.289 -0.351 -18.848 1.00 87.38 88 ALA A O 1
ATOM 701 N N . MET A 1 89 ? 19.906 0.239 -16.706 1.00 87.06 89 MET A N 1
ATOM 702 C CA . MET A 1 89 ? 20.470 1.596 -16.814 1.00 87.06 89 MET A CA 1
ATOM 703 C C . MET A 1 89 ? 21.916 1.551 -17.325 1.00 87.06 89 MET A C 1
ATOM 705 O O . MET A 1 89 ? 22.241 2.199 -18.317 1.00 87.06 89 MET A O 1
ATOM 709 N N . ARG A 1 90 ? 22.769 0.710 -16.722 1.00 86.44 90 ARG A N 1
ATOM 710 C CA . ARG A 1 90 ? 24.177 0.559 -17.131 1.00 86.44 90 ARG A CA 1
ATOM 711 C C . ARG A 1 90 ? 24.321 0.039 -18.565 1.00 86.44 90 ARG A C 1
ATOM 713 O O . ARG A 1 90 ? 25.233 0.434 -19.288 1.00 86.44 90 ARG A O 1
ATOM 720 N N . ARG A 1 91 ? 23.457 -0.883 -19.000 1.00 87.06 91 ARG A N 1
ATOM 721 C CA . ARG A 1 91 ? 23.490 -1.405 -20.378 1.00 87.06 91 ARG A CA 1
ATOM 722 C C . ARG A 1 91 ? 23.053 -0.351 -21.394 1.00 87.06 91 ARG A C 1
ATOM 724 O O . ARG A 1 91 ? 23.655 -0.276 -22.460 1.00 87.06 91 ARG A O 1
ATOM 731 N N . LEU A 1 92 ? 22.049 0.457 -21.056 1.00 87.31 92 LEU A N 1
ATOM 732 C CA . LEU A 1 92 ? 21.569 1.557 -21.893 1.00 87.31 92 LEU A CA 1
ATOM 733 C C . LEU A 1 92 ? 22.578 2.708 -21.985 1.00 87.31 92 LEU A C 1
ATOM 735 O O . LEU A 1 92 ? 22.698 3.319 -23.040 1.00 87.31 92 LEU A O 1
ATOM 739 N N . GLU A 1 93 ? 23.351 2.957 -20.928 1.00 86.25 93 GLU A N 1
ATOM 740 C CA . GLU A 1 93 ? 24.457 3.925 -20.937 1.00 86.25 93 GLU A CA 1
ATOM 741 C C . GLU A 1 93 ? 25.526 3.582 -21.983 1.00 86.25 93 GLU A C 1
ATOM 743 O O . GLU A 1 93 ? 26.110 4.463 -22.605 1.00 86.25 93 GLU A O 1
ATOM 748 N N . ASN A 1 94 ? 25.735 2.288 -22.227 1.00 84.69 94 ASN A N 1
ATOM 749 C CA . ASN A 1 94 ? 26.717 1.786 -23.184 1.00 84.69 94 ASN A CA 1
ATOM 750 C C . ASN A 1 94 ? 26.109 1.465 -24.560 1.00 84.69 94 ASN A C 1
ATOM 752 O O . ASN A 1 94 ? 26.728 0.758 -25.361 1.00 84.69 94 ASN A O 1
ATOM 756 N N . LEU A 1 95 ? 24.887 1.928 -24.839 1.00 86.06 95 LEU A N 1
ATOM 757 C CA . LEU A 1 95 ? 24.223 1.643 -26.104 1.00 86.06 95 LEU A CA 1
ATOM 758 C C . LEU A 1 95 ? 24.864 2.467 -27.239 1.00 86.06 95 LEU A C 1
ATOM 760 O O . LEU A 1 95 ? 24.981 3.687 -27.120 1.00 86.06 95 LEU A O 1
ATOM 764 N N . PRO A 1 96 ? 25.258 1.847 -28.369 1.00 87.31 96 PRO A N 1
ATOM 765 C CA . PRO A 1 96 ? 25.766 2.599 -29.510 1.00 87.31 96 PRO A CA 1
ATOM 766 C C . PRO A 1 96 ? 24.718 3.595 -30.041 1.00 87.31 96 PRO A C 1
ATOM 768 O O . PRO A 1 96 ? 23.547 3.219 -30.152 1.00 87.31 96 PRO A O 1
ATOM 771 N N . PRO A 1 97 ? 25.109 4.810 -30.476 1.00 84.69 97 PRO A N 1
ATOM 772 C CA . PRO A 1 97 ? 24.165 5.821 -30.970 1.00 84.69 97 PRO A CA 1
ATOM 773 C C . PRO A 1 97 ? 23.273 5.339 -32.124 1.00 84.69 97 PRO A C 1
ATOM 775 O O . PRO A 1 97 ? 22.106 5.709 -32.223 1.00 84.69 97 PRO A O 1
ATOM 778 N N . SER A 1 98 ? 23.800 4.468 -32.989 1.00 87.88 98 SER A N 1
ATOM 779 C CA . SER A 1 98 ? 23.027 3.871 -34.081 1.00 87.88 98 SER A CA 1
ATOM 780 C C . SER A 1 98 ? 21.916 2.949 -33.576 1.00 87.88 98 SER A C 1
ATOM 782 O O . SER A 1 98 ? 20.820 2.954 -34.132 1.00 87.88 98 SER A O 1
ATOM 784 N N . ALA A 1 99 ? 22.167 2.180 -32.515 1.00 87.31 99 ALA A N 1
ATOM 785 C CA . ALA A 1 99 ? 21.163 1.315 -31.911 1.00 87.31 99 ALA A CA 1
ATOM 786 C C . ALA A 1 99 ? 20.059 2.137 -31.230 1.00 87.31 99 ALA A C 1
ATOM 788 O O . ALA A 1 99 ? 18.886 1.829 -31.428 1.00 87.31 99 ALA A O 1
ATOM 789 N N . ASP A 1 100 ? 20.411 3.213 -30.517 1.00 85.62 100 ASP A N 1
ATOM 790 C CA . ASP A 1 100 ? 19.432 4.139 -29.926 1.00 85.62 100 ASP A CA 1
ATOM 791 C C . ASP A 1 100 ? 18.519 4.761 -30.998 1.00 85.62 100 ASP A C 1
ATOM 793 O O . ASP A 1 100 ? 17.291 4.730 -30.883 1.00 85.62 100 ASP A O 1
ATOM 797 N N . ALA A 1 101 ? 19.101 5.215 -32.114 1.00 86.25 101 ALA A N 1
ATOM 798 C CA . ALA A 1 101 ? 18.349 5.758 -33.244 1.00 86.25 101 ALA A CA 1
ATOM 799 C C . ALA A 1 101 ? 17.369 4.735 -33.853 1.00 86.25 101 ALA A C 1
ATOM 801 O O . ALA A 1 101 ? 16.213 5.067 -34.130 1.00 86.25 101 ALA A O 1
ATOM 802 N N . TYR A 1 102 ? 17.792 3.477 -34.027 1.00 91.06 102 TYR A N 1
ATOM 803 C CA . TYR A 1 102 ? 16.910 2.421 -34.533 1.00 91.06 102 TYR A CA 1
ATOM 804 C C . TYR A 1 102 ? 15.802 2.043 -33.544 1.00 91.06 102 TYR A C 1
ATOM 806 O O . TYR A 1 102 ? 14.683 1.760 -33.979 1.00 91.06 102 TYR A O 1
ATOM 814 N N . VAL A 1 103 ? 16.068 2.071 -32.234 1.00 88.31 103 VAL A N 1
ATOM 815 C CA . VAL A 1 103 ? 15.026 1.862 -31.217 1.00 88.31 103 VAL A CA 1
ATOM 816 C C . VAL A 1 103 ? 13.994 2.985 -31.269 1.00 88.31 103 VAL A C 1
ATOM 818 O O . VAL A 1 103 ? 12.794 2.708 -31.276 1.00 88.31 103 VAL A O 1
ATOM 821 N N . ASN A 1 104 ? 14.434 4.237 -31.390 1.00 88.00 104 ASN A N 1
ATOM 822 C CA . ASN A 1 104 ? 13.542 5.383 -31.540 1.00 88.00 104 ASN A CA 1
ATOM 823 C C . ASN A 1 104 ? 12.669 5.282 -32.800 1.00 88.00 104 ASN A C 1
ATOM 825 O O . ASN A 1 104 ? 11.448 5.447 -32.730 1.00 88.00 104 ASN A O 1
ATOM 829 N N . LEU A 1 105 ? 13.264 4.917 -33.938 1.00 89.31 105 LEU A N 1
ATOM 830 C CA . LEU A 1 105 ? 12.529 4.683 -35.182 1.00 89.31 105 LEU A CA 1
ATOM 831 C C . LEU A 1 105 ? 11.485 3.563 -35.033 1.00 89.31 105 LEU A C 1
ATOM 833 O O . LEU A 1 105 ? 10.355 3.696 -35.507 1.00 89.31 105 LEU A O 1
ATOM 837 N N . ALA A 1 106 ? 11.850 2.460 -34.375 1.00 90.50 106 ALA A N 1
ATOM 838 C CA . ALA A 1 106 ? 10.940 1.347 -34.123 1.00 90.50 106 ALA A CA 1
ATOM 839 C C . ALA A 1 106 ? 9.796 1.739 -33.174 1.00 90.50 106 ALA A C 1
ATOM 841 O O . ALA A 1 106 ? 8.646 1.376 -33.432 1.00 90.50 106 ALA A O 1
ATOM 842 N N . SER A 1 107 ? 10.091 2.501 -32.116 1.00 89.38 107 SER A N 1
ATOM 843 C CA . SER A 1 107 ? 9.095 3.024 -31.176 1.00 89.38 107 SER A CA 1
ATOM 844 C C . SER A 1 107 ? 8.093 3.930 -31.881 1.00 89.38 107 SER A C 1
ATOM 846 O O . SER A 1 107 ? 6.889 3.744 -31.725 1.00 89.38 107 SER A O 1
ATOM 848 N N . TRP A 1 108 ? 8.560 4.846 -32.730 1.00 88.25 108 TRP A N 1
ATOM 849 C CA . TRP A 1 108 ? 7.668 5.722 -33.483 1.00 88.25 108 TRP A CA 1
ATOM 850 C C . TRP A 1 108 ? 6.732 4.932 -34.400 1.00 88.25 108 TRP A C 1
ATOM 852 O O . TRP A 1 108 ? 5.520 5.124 -34.358 1.00 88.25 108 TRP A O 1
ATOM 862 N N . ARG A 1 109 ? 7.273 3.975 -35.163 1.00 91.50 109 ARG A N 1
ATOM 863 C CA . ARG A 1 109 ? 6.481 3.154 -36.092 1.00 91.50 109 ARG A CA 1
ATOM 864 C C . ARG A 1 109 ? 5.459 2.252 -35.400 1.00 91.50 109 ARG A C 1
ATOM 866 O O . ARG A 1 109 ? 4.412 1.989 -35.979 1.00 91.50 109 ARG A O 1
ATOM 873 N N . ARG A 1 110 ? 5.775 1.725 -34.213 1.00 91.75 110 ARG A N 1
ATOM 874 C CA . ARG A 1 110 ? 4.925 0.739 -33.518 1.00 91.75 110 ARG A CA 1
ATOM 875 C C . ARG A 1 110 ? 4.008 1.337 -32.463 1.00 91.75 110 ARG A C 1
ATOM 877 O O . ARG A 1 110 ? 2.911 0.833 -32.272 1.00 91.75 110 ARG A O 1
ATOM 884 N N . LEU A 1 111 ? 4.481 2.350 -31.749 1.00 89.62 111 LEU A N 1
ATOM 885 C CA . LEU A 1 111 ? 3.823 2.913 -30.570 1.00 89.62 111 LEU A CA 1
ATOM 886 C C . LEU A 1 111 ? 3.397 4.371 -30.780 1.00 89.62 111 LEU A C 1
ATOM 888 O O . LEU A 1 111 ? 2.815 4.960 -29.876 1.00 89.62 111 LEU A O 1
ATOM 892 N N . GLY A 1 112 ? 3.723 4.977 -31.929 1.00 88.38 112 GLY A N 1
ATOM 893 C CA . GLY A 1 112 ? 3.382 6.369 -32.230 1.00 88.38 112 GLY A CA 1
ATOM 894 C C . GLY A 1 112 ? 4.125 7.400 -31.376 1.00 88.38 112 GLY A C 1
ATOM 895 O O . GLY A 1 112 ? 3.735 8.563 -31.362 1.00 88.38 112 GLY A O 1
ATOM 896 N N . ARG A 1 113 ? 5.186 7.002 -30.659 1.00 88.12 113 ARG A N 1
ATOM 897 C CA . ARG A 1 113 ? 5.922 7.866 -29.720 1.00 88.12 113 ARG A CA 1
ATOM 898 C C . ARG A 1 113 ? 7.435 7.737 -29.862 1.00 88.12 113 ARG A C 1
ATOM 900 O O . ARG A 1 113 ? 7.942 6.654 -30.164 1.00 88.12 113 ARG A O 1
ATOM 907 N N . LEU A 1 114 ? 8.137 8.838 -29.610 1.00 85.19 114 LEU A N 1
ATOM 908 C CA . LEU A 1 114 ? 9.598 8.929 -29.583 1.00 85.19 114 LEU A CA 1
ATOM 909 C C . LEU A 1 114 ? 10.093 9.066 -28.141 1.00 85.19 114 LEU A C 1
ATOM 911 O O . LEU A 1 114 ? 9.388 9.616 -27.297 1.00 85.19 114 LEU A O 1
ATOM 915 N N . PHE A 1 115 ? 11.318 8.616 -27.883 1.00 83.06 115 PHE A N 1
ATOM 916 C CA . PHE A 1 115 ? 12.029 8.926 -26.649 1.00 83.06 115 PHE A CA 1
ATOM 917 C C . PHE A 1 115 ? 12.706 10.288 -26.805 1.00 83.06 115 PHE A C 1
ATOM 919 O O . PHE A 1 115 ? 13.774 10.402 -27.412 1.00 83.06 115 PHE A O 1
ATOM 926 N N . HIS A 1 116 ? 12.052 11.342 -26.312 1.00 72.19 116 HIS A N 1
ATOM 927 C CA . HIS A 1 116 ? 12.460 12.735 -26.532 1.00 72.19 116 HIS A CA 1
ATOM 928 C C . HIS A 1 116 ? 13.797 13.082 -25.860 1.00 72.19 116 HIS A C 1
ATOM 930 O O . HIS A 1 116 ? 14.495 13.990 -26.309 1.00 72.19 116 HIS A O 1
ATOM 936 N N . GLY A 1 117 ? 14.166 12.354 -24.803 1.00 68.88 117 GLY A N 1
ATOM 937 C CA . GLY A 1 117 ? 15.460 12.458 -24.138 1.00 68.88 117 GLY A CA 1
ATOM 938 C C . GLY A 1 117 ? 16.520 11.459 -24.618 1.00 68.88 117 GLY A C 1
ATOM 939 O O . GLY A 1 117 ? 17.638 11.500 -24.103 1.00 68.88 117 GLY A O 1
ATOM 940 N N . GLY A 1 118 ? 16.179 10.571 -25.558 1.00 79.31 118 GLY A N 1
ATOM 941 C CA . GLY A 1 118 ? 16.903 9.321 -25.819 1.00 79.31 118 GLY A CA 1
ATOM 942 C C . GLY A 1 118 ? 16.439 8.191 -24.891 1.00 79.31 118 GLY A C 1
ATOM 943 O O . GLY A 1 118 ? 15.939 8.446 -23.791 1.00 79.31 118 GLY A O 1
ATOM 944 N N . LEU A 1 119 ? 16.603 6.932 -25.318 1.00 83.75 119 LEU A N 1
ATOM 945 C CA . LEU A 1 119 ? 16.078 5.765 -24.590 1.00 83.75 119 LEU A CA 1
ATOM 946 C C . LEU A 1 119 ? 16.597 5.694 -23.149 1.00 83.75 119 LEU A C 1
ATOM 948 O O . LEU A 1 119 ? 15.840 5.390 -22.230 1.00 83.75 119 LEU A O 1
ATOM 952 N N . LEU A 1 120 ? 17.882 6.002 -22.950 1.00 85.31 120 LEU A N 1
ATOM 953 C CA . LEU A 1 120 ? 18.505 6.019 -21.629 1.00 85.31 120 LEU A CA 1
ATOM 954 C C . LEU A 1 120 ? 17.852 7.051 -20.712 1.00 85.31 120 LEU A C 1
ATOM 956 O O . LEU A 1 120 ? 17.492 6.710 -19.595 1.00 85.31 120 LEU A O 1
ATOM 960 N N . ARG A 1 121 ? 17.702 8.303 -21.151 1.00 83.62 121 ARG A N 1
ATOM 961 C CA . ARG A 1 121 ? 17.211 9.389 -20.290 1.00 83.62 121 ARG A CA 1
ATOM 962 C C . ARG A 1 121 ? 15.778 9.142 -19.832 1.00 83.62 121 ARG A C 1
ATOM 964 O O . ARG A 1 121 ? 15.473 9.338 -18.657 1.00 83.62 121 ARG A O 1
ATOM 971 N N . ASP A 1 122 ? 14.932 8.670 -20.738 1.00 84.12 122 ASP A N 1
ATOM 972 C CA . ASP A 1 122 ? 13.538 8.367 -20.422 1.00 84.12 122 ASP A CA 1
ATOM 973 C C . ASP A 1 122 ? 13.446 7.128 -19.510 1.00 84.12 122 ASP A C 1
ATOM 975 O O . ASP A 1 122 ? 12.653 7.104 -18.567 1.00 84.12 122 ASP A O 1
ATOM 979 N N . PHE A 1 123 ? 14.323 6.133 -19.710 1.00 87.31 123 PHE A N 1
ATOM 980 C CA . PHE A 1 123 ? 14.447 4.994 -18.798 1.00 87.31 123 PHE A CA 1
ATOM 981 C C . PHE A 1 123 ? 15.005 5.390 -17.424 1.00 87.31 123 PHE A C 1
ATOM 983 O O . PHE A 1 123 ? 14.560 4.845 -16.424 1.00 87.31 123 PHE A O 1
ATOM 990 N N . LEU A 1 124 ? 15.947 6.337 -17.341 1.00 86.06 124 LEU A N 1
ATOM 991 C CA . LEU A 1 124 ? 16.498 6.837 -16.076 1.00 86.06 124 LEU A CA 1
ATOM 992 C C . LEU A 1 124 ? 15.414 7.508 -15.228 1.00 86.06 124 LEU A C 1
ATOM 994 O O . LEU A 1 124 ? 15.366 7.277 -14.024 1.00 86.06 124 LEU A O 1
ATOM 998 N N . ALA A 1 125 ? 14.539 8.313 -15.840 1.00 85.25 125 ALA A N 1
ATOM 999 C CA . ALA A 1 125 ? 13.454 8.979 -15.123 1.00 85.25 125 ALA A CA 1
ATOM 1000 C C . ALA A 1 125 ? 12.510 7.960 -14.461 1.00 85.25 125 ALA A C 1
ATOM 1002 O O . ALA A 1 125 ? 12.328 7.986 -13.244 1.00 85.25 125 ALA A O 1
ATOM 1003 N N . LEU A 1 126 ? 11.998 7.007 -15.246 1.00 85.31 126 LEU A N 1
ATOM 1004 C CA . LEU A 1 126 ? 11.108 5.950 -14.751 1.00 85.31 126 LEU A CA 1
ATOM 1005 C C . LEU A 1 126 ? 11.829 4.963 -13.821 1.00 85.31 126 LEU A C 1
ATOM 1007 O O . LEU A 1 126 ? 11.282 4.530 -12.812 1.00 85.31 126 LEU A O 1
ATOM 1011 N N . GLY A 1 127 ? 13.069 4.599 -14.144 1.00 87.44 127 GLY A N 1
ATOM 1012 C CA . GLY A 1 127 ? 13.880 3.668 -13.364 1.00 87.44 127 GLY A CA 1
ATOM 1013 C C . GLY A 1 127 ? 14.224 4.207 -11.979 1.00 87.44 127 GLY A C 1
ATOM 1014 O O . GLY A 1 127 ? 14.200 3.446 -11.010 1.00 87.44 127 GLY A O 1
ATOM 1015 N N . ASN A 1 128 ? 14.486 5.512 -11.863 1.00 85.75 128 ASN A N 1
ATOM 1016 C CA . ASN A 1 128 ? 14.685 6.169 -10.573 1.00 85.75 128 ASN A CA 1
ATOM 1017 C C . ASN A 1 128 ? 13.395 6.175 -9.753 1.00 85.75 128 ASN A C 1
ATOM 1019 O O . ASN A 1 128 ? 13.431 5.800 -8.585 1.00 85.75 128 ASN A O 1
ATOM 1023 N N . GLU A 1 129 ? 12.259 6.524 -10.364 1.00 88.31 129 GLU A N 1
ATOM 1024 C CA . GLU A 1 129 ? 10.954 6.494 -9.696 1.00 88.31 129 GLU A CA 1
ATOM 1025 C C . GLU A 1 129 ? 10.636 5.092 -9.154 1.00 88.31 129 GLU A C 1
ATOM 1027 O O . GLU A 1 129 ? 10.364 4.927 -7.963 1.00 88.31 129 GLU A O 1
ATOM 1032 N N . PHE A 1 130 ? 10.776 4.054 -9.986 1.00 87.06 130 PHE A N 1
ATOM 1033 C CA . PHE A 1 130 ? 10.588 2.673 -9.543 1.00 87.06 130 PHE A CA 1
ATOM 1034 C C . PHE A 1 130 ? 11.600 2.246 -8.481 1.00 87.06 130 PHE A C 1
ATOM 1036 O O . PHE A 1 130 ? 11.216 1.569 -7.532 1.00 87.06 130 PHE A O 1
ATOM 1043 N N . SER A 1 131 ? 12.869 2.647 -8.587 1.00 85.56 131 SER A N 1
ATOM 1044 C CA . SER A 1 131 ? 13.872 2.331 -7.559 1.00 85.56 131 SER A CA 1
ATOM 1045 C C . SER A 1 131 ? 13.531 2.981 -6.219 1.00 85.56 131 SER A C 1
ATOM 1047 O O . SER A 1 131 ? 13.668 2.335 -5.183 1.00 85.56 131 SER A O 1
ATOM 1049 N N . THR A 1 132 ? 13.024 4.216 -6.222 1.00 87.06 132 THR A N 1
ATOM 1050 C CA . THR A 1 132 ? 12.533 4.896 -5.019 1.00 87.06 132 THR A CA 1
ATOM 1051 C C . THR A 1 132 ? 11.346 4.153 -4.407 1.00 87.06 132 THR A C 1
ATOM 1053 O O . THR A 1 132 ? 11.362 3.864 -3.211 1.00 87.06 132 THR A O 1
ATOM 1056 N N . LEU A 1 133 ? 10.345 3.783 -5.211 1.00 86.19 133 LEU A N 1
ATOM 1057 C CA . LEU A 1 133 ? 9.180 3.024 -4.740 1.00 86.19 133 LEU A CA 1
ATOM 1058 C C . LEU A 1 133 ? 9.571 1.647 -4.185 1.00 86.19 133 LEU A C 1
ATOM 1060 O O . LEU A 1 133 ? 9.094 1.250 -3.123 1.00 86.19 133 LEU A O 1
ATOM 1064 N N . LEU A 1 134 ? 10.481 0.942 -4.860 1.00 87.25 134 LEU A N 1
ATOM 1065 C CA . LEU A 1 134 ? 11.026 -0.330 -4.387 1.00 87.25 134 LEU A CA 1
ATOM 1066 C C . LEU A 1 134 ? 11.833 -0.155 -3.097 1.00 87.25 134 LEU A C 1
ATOM 1068 O O . LEU A 1 134 ? 1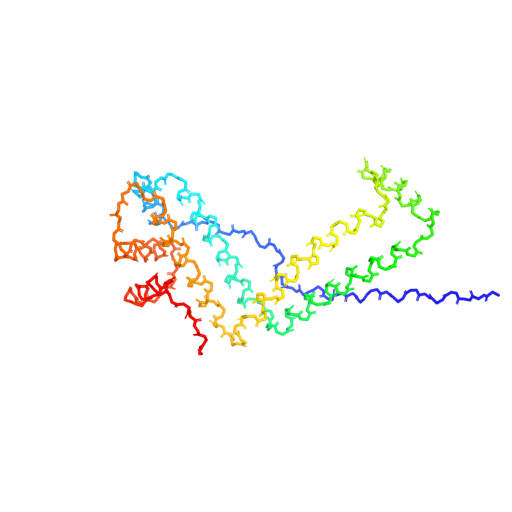1.739 -1.003 -2.220 1.00 87.25 134 LEU A O 1
ATOM 1072 N N . GLY A 1 135 ? 12.587 0.937 -2.945 1.00 85.94 135 GLY A N 1
ATOM 1073 C CA . GLY A 1 135 ? 13.294 1.260 -1.704 1.00 85.94 135 GLY A CA 1
ATOM 1074 C C . GLY A 1 135 ? 12.342 1.513 -0.532 1.00 85.94 135 GLY A C 1
ATOM 1075 O O . GLY A 1 135 ? 12.566 1.009 0.567 1.00 85.94 135 GLY A O 1
ATOM 1076 N N . TYR A 1 136 ? 11.231 2.220 -0.761 1.00 85.06 136 TYR A N 1
ATOM 1077 C CA . TYR A 1 136 ? 10.181 2.368 0.251 1.00 85.06 136 TYR A CA 1
ATOM 1078 C C . TYR A 1 136 ? 9.534 1.027 0.611 1.00 85.06 136 TYR A C 1
ATOM 1080 O O . TYR A 1 136 ? 9.305 0.753 1.791 1.00 85.06 136 TYR A O 1
ATOM 1088 N N . ALA A 1 137 ? 9.265 0.181 -0.386 1.00 82.44 137 ALA A N 1
ATOM 1089 C CA . ALA A 1 137 ? 8.729 -1.156 -0.161 1.00 82.44 137 ALA A CA 1
ATOM 1090 C C . ALA A 1 137 ? 9.707 -2.027 0.643 1.00 82.44 137 ALA A C 1
ATOM 1092 O O . ALA A 1 137 ? 9.287 -2.676 1.597 1.00 82.44 137 ALA A O 1
ATOM 1093 N N . GLU A 1 138 ? 11.001 -1.997 0.315 1.00 84.50 138 GLU A N 1
ATOM 1094 C CA . GLU A 1 138 ? 12.061 -2.711 1.035 1.00 84.50 138 GLU A CA 1
ATOM 1095 C C . GLU A 1 138 ? 12.124 -2.284 2.503 1.00 84.50 138 GLU A C 1
ATOM 1097 O O . GLU A 1 138 ? 12.034 -3.131 3.388 1.00 84.50 138 GLU A O 1
ATOM 1102 N N . GLN A 1 139 ? 12.170 -0.974 2.774 1.00 82.94 139 GLN A N 1
ATOM 1103 C CA . GLN A 1 139 ? 12.175 -0.443 4.140 1.00 82.94 139 GLN A CA 1
ATOM 1104 C C . GLN A 1 139 ? 10.943 -0.883 4.934 1.00 82.94 139 GLN A C 1
ATOM 1106 O O . GLN A 1 139 ? 11.054 -1.241 6.108 1.00 82.94 139 GLN A O 1
ATOM 1111 N N . ARG A 1 140 ? 9.765 -0.872 4.302 1.00 79.81 140 ARG A N 1
ATOM 1112 C CA . ARG A 1 140 ? 8.527 -1.343 4.931 1.00 79.81 140 ARG A CA 1
ATOM 1113 C C . ARG A 1 140 ? 8.584 -2.844 5.210 1.00 79.81 140 ARG A C 1
ATOM 1115 O O . ARG A 1 140 ? 8.304 -3.237 6.338 1.00 79.81 140 ARG A O 1
ATOM 1122 N N . LEU A 1 141 ? 8.996 -3.666 4.243 1.00 77.56 141 LEU A N 1
ATOM 1123 C CA . LEU A 1 141 ? 9.176 -5.114 4.413 1.00 77.56 141 LEU A CA 1
ATOM 1124 C C . LEU A 1 141 ? 10.167 -5.441 5.542 1.00 77.56 141 LEU A C 1
ATOM 1126 O O . LEU A 1 141 ? 9.897 -6.343 6.334 1.00 77.56 141 LEU A O 1
ATOM 1130 N N . ASP A 1 142 ? 11.281 -4.716 5.641 1.00 78.12 142 ASP A N 1
ATOM 1131 C CA . ASP A 1 142 ? 12.303 -4.924 6.675 1.00 78.12 142 ASP A CA 1
ATOM 1132 C C . ASP A 1 142 ? 11.796 -4.601 8.085 1.00 78.12 142 ASP A C 1
ATOM 1134 O O . ASP A 1 142 ? 12.183 -5.250 9.061 1.00 78.12 142 ASP A O 1
ATOM 1138 N N . GLN A 1 143 ? 10.896 -3.623 8.197 1.00 78.62 143 GLN A N 1
ATOM 1139 C CA . GLN A 1 143 ? 10.232 -3.266 9.451 1.00 78.62 143 GLN A CA 1
ATOM 1140 C C . GLN A 1 143 ? 9.118 -4.251 9.826 1.00 78.62 143 GLN A C 1
ATOM 1142 O O . GLN A 1 143 ? 8.681 -4.276 10.983 1.00 78.62 143 GLN A O 1
ATOM 1147 N N . LEU A 1 144 ? 8.660 -5.089 8.887 1.00 70.69 144 LEU A N 1
ATOM 1148 C CA . LEU A 1 144 ? 7.624 -6.065 9.183 1.00 70.69 144 LEU A CA 1
ATOM 1149 C C . LEU A 1 144 ? 8.166 -7.206 10.062 1.00 70.69 144 LEU A C 1
ATOM 1151 O O . LEU A 1 144 ? 9.249 -7.756 9.846 1.00 70.69 144 LEU A O 1
ATOM 1155 N N . PRO A 1 145 ? 7.376 -7.650 11.048 1.00 65.19 145 PRO A N 1
ATOM 1156 C CA . PRO A 1 145 ? 7.744 -8.755 11.909 1.00 65.19 145 PRO A CA 1
ATOM 1157 C C . PRO A 1 145 ? 7.906 -10.048 11.103 1.00 65.19 145 PRO A C 1
ATOM 1159 O O . PRO A 1 145 ? 7.042 -10.444 10.326 1.00 65.19 145 PRO A O 1
ATOM 1162 N N . LYS A 1 146 ? 8.993 -10.772 11.381 1.00 64.25 146 LYS A N 1
ATOM 1163 C CA . LYS A 1 146 ? 9.383 -12.016 10.690 1.00 64.25 146 LYS A CA 1
ATOM 1164 C C . LYS A 1 146 ? 8.468 -13.222 10.967 1.00 64.25 146 LYS A C 1
ATOM 1166 O O . LYS A 1 146 ? 8.713 -14.301 10.440 1.00 64.25 146 LYS A O 1
ATOM 1171 N N . LYS A 1 147 ? 7.445 -13.073 11.820 1.00 60.97 147 LYS A N 1
ATOM 1172 C CA . LYS A 1 147 ? 6.518 -14.153 12.197 1.00 60.97 147 LYS A CA 1
ATOM 1173 C C . LYS A 1 147 ? 5.230 -14.076 11.358 1.00 60.97 147 LYS A C 1
ATOM 1175 O O . LYS A 1 147 ? 4.585 -13.022 11.388 1.00 60.97 147 LYS A O 1
ATOM 1180 N N . PRO A 1 148 ? 4.814 -15.173 10.691 1.00 56.66 148 PRO A N 1
ATOM 1181 C CA . PRO A 1 148 ? 3.517 -15.264 10.017 1.00 56.66 148 PRO A CA 1
ATOM 1182 C C . PRO A 1 148 ? 2.372 -14.849 10.956 1.00 56.66 148 PRO A C 1
ATOM 1184 O O . PRO A 1 148 ? 2.426 -15.106 12.161 1.00 56.66 148 PRO A O 1
ATOM 1187 N N . GLY A 1 149 ? 1.372 -14.133 10.439 1.00 59.78 149 GLY A N 1
ATOM 1188 C CA . GLY A 1 149 ? 0.228 -13.632 11.215 1.00 59.78 149 GLY A CA 1
ATOM 1189 C C . GLY A 1 149 ? 0.462 -12.349 12.034 1.00 59.78 149 GLY A C 1
ATOM 1190 O O . GLY A 1 149 ? -0.506 -11.671 12.375 1.00 59.78 149 GLY A O 1
ATOM 1191 N N . ARG A 1 150 ? 1.710 -11.928 12.321 1.00 66.31 150 ARG A N 1
ATOM 1192 C CA . ARG A 1 150 ? 1.950 -10.588 12.911 1.00 66.31 150 ARG A CA 1
ATOM 1193 C C . ARG A 1 150 ? 1.720 -9.459 11.893 1.00 66.31 150 ARG A C 1
ATOM 1195 O O . ARG A 1 150 ? 1.285 -8.391 12.308 1.00 66.31 150 ARG A O 1
ATOM 1202 N N . LYS A 1 151 ? 1.952 -9.699 10.594 1.00 66.69 151 LYS A N 1
ATOM 1203 C CA . LYS A 1 151 ? 1.686 -8.725 9.516 1.00 66.69 151 LYS A CA 1
ATOM 1204 C C . LYS A 1 151 ? 0.202 -8.333 9.451 1.00 66.69 151 LYS A C 1
ATOM 1206 O O . LYS A 1 151 ? -0.113 -7.158 9.547 1.00 66.69 151 LYS A O 1
ATOM 1211 N N . SER A 1 152 ? -0.702 -9.318 9.451 1.00 67.25 152 SER A N 1
ATOM 1212 C CA . SER A 1 152 ? -2.161 -9.093 9.489 1.00 67.25 152 SER A CA 1
ATOM 1213 C C . SER A 1 152 ? -2.598 -8.214 10.679 1.00 67.25 152 SER A C 1
ATOM 1215 O O . SER A 1 152 ? -3.424 -7.314 10.535 1.00 67.25 152 SER A O 1
ATOM 1217 N N . LYS A 1 153 ? -1.973 -8.388 11.855 1.00 76.38 153 LYS A N 1
ATOM 1218 C CA . LYS A 1 153 ? -2.247 -7.535 13.025 1.00 76.38 153 LYS A CA 1
ATOM 1219 C C . LYS A 1 153 ? -1.810 -6.082 12.828 1.00 76.38 153 LYS A C 1
ATOM 1221 O O . LYS A 1 153 ? -2.487 -5.202 13.350 1.00 76.38 153 LY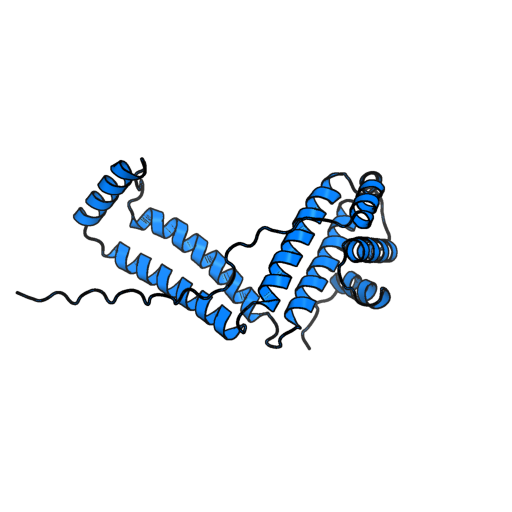S A O 1
ATOM 1226 N N . ILE A 1 154 ? -0.697 -5.834 12.135 1.00 78.75 154 ILE A N 1
ATOM 1227 C CA . ILE A 1 154 ? -0.206 -4.475 11.861 1.00 78.75 154 ILE A CA 1
ATOM 1228 C C . ILE A 1 154 ? -1.172 -3.762 10.927 1.00 78.75 154 ILE A C 1
ATOM 1230 O O . ILE A 1 154 ? -1.678 -2.713 11.300 1.00 78.75 154 ILE A O 1
ATOM 1234 N N . GLU A 1 155 ? -1.512 -4.376 9.796 1.00 82.12 155 GLU A N 1
ATOM 1235 C CA . GLU A 1 155 ? -2.427 -3.785 8.811 1.00 82.12 155 GLU A CA 1
ATOM 1236 C C . GLU A 1 155 ? -3.795 -3.465 9.419 1.00 82.12 155 GLU A C 1
ATOM 1238 O O . GLU A 1 155 ? -4.356 -2.394 9.202 1.00 82.12 155 GLU A O 1
ATOM 1243 N N . ARG A 1 156 ? -4.316 -4.361 10.268 1.00 87.56 156 ARG A N 1
ATOM 1244 C CA . ARG A 1 156 ? -5.571 -4.119 10.988 1.00 87.56 156 ARG A CA 1
ATOM 1245 C C . ARG A 1 156 ? -5.445 -2.940 11.952 1.00 87.56 156 ARG A C 1
ATOM 1247 O O . ARG A 1 156 ? -6.378 -2.154 12.092 1.00 87.56 156 ARG A O 1
ATOM 1254 N N . ASN A 1 157 ? -4.317 -2.825 12.649 1.00 87.31 157 ASN A N 1
ATOM 1255 C CA . ASN A 1 157 ? -4.079 -1.717 13.568 1.00 87.31 157 ASN A CA 1
ATOM 1256 C C . ASN A 1 157 ? -3.890 -0.386 12.815 1.00 87.31 157 ASN A C 1
ATOM 1258 O O . ASN A 1 157 ? -4.377 0.637 13.290 1.00 87.31 157 ASN A O 1
ATOM 1262 N N . GLU A 1 158 ? -3.241 -0.383 11.648 1.00 87.81 158 GLU A N 1
ATOM 1263 C CA . GLU A 1 158 ? -3.157 0.797 10.777 1.00 87.81 158 GLU A CA 1
ATOM 1264 C C . GLU A 1 158 ? -4.554 1.215 10.300 1.00 87.81 158 GLU A C 1
ATOM 1266 O O . GLU A 1 158 ? -4.943 2.360 10.510 1.00 87.81 158 GLU A O 1
ATOM 1271 N N . LEU A 1 159 ? -5.363 0.274 9.796 1.00 91.12 159 LEU A N 1
ATOM 1272 C CA . LEU A 1 159 ? -6.755 0.526 9.407 1.00 91.12 159 LEU A CA 1
ATOM 1273 C C . LEU A 1 159 ? -7.582 1.128 10.554 1.00 91.12 159 LEU A C 1
ATOM 1275 O O . LEU A 1 159 ? -8.289 2.117 10.352 1.00 91.12 159 LEU A O 1
ATOM 1279 N N . LEU A 1 160 ? -7.481 0.555 11.759 1.00 91.44 160 LEU A N 1
ATOM 1280 C CA . LEU A 1 160 ? -8.125 1.082 12.967 1.00 91.44 160 LEU A CA 1
ATOM 1281 C C . LEU A 1 160 ? -7.741 2.539 13.208 1.00 91.44 160 LEU A C 1
ATOM 1283 O O . LEU A 1 160 ? -8.591 3.383 13.488 1.00 91.44 160 LEU A O 1
ATOM 1287 N N . THR A 1 161 ? -6.450 2.826 13.107 1.00 89.19 161 THR A N 1
ATOM 1288 C CA . THR A 1 161 ? -5.935 4.133 13.480 1.00 89.19 161 THR A CA 1
ATOM 1289 C C . THR A 1 161 ? -6.263 5.195 12.436 1.00 89.19 161 THR A C 1
ATOM 1291 O O . THR A 1 161 ? -6.639 6.305 12.805 1.00 89.19 161 THR A O 1
ATOM 1294 N N . ASP A 1 162 ? -6.192 4.849 11.154 1.00 92.19 162 ASP A N 1
ATOM 1295 C CA . ASP A 1 162 ? -6.560 5.752 10.065 1.00 92.19 162 ASP A CA 1
ATOM 1296 C C . ASP A 1 162 ? -8.058 6.049 10.077 1.00 92.19 162 ASP A C 1
ATOM 1298 O O . ASP A 1 162 ? -8.462 7.186 9.861 1.00 92.19 162 ASP A O 1
ATOM 1302 N N . THR A 1 163 ? -8.890 5.049 10.390 1.00 92.38 163 THR A N 1
ATOM 1303 C CA . THR A 1 163 ? -10.343 5.241 10.535 1.00 92.38 163 THR A CA 1
ATOM 1304 C C . THR A 1 163 ? -10.641 6.199 11.683 1.00 92.38 163 THR A C 1
ATOM 1306 O O . THR A 1 163 ? -11.401 7.149 11.514 1.00 92.38 163 THR A O 1
ATOM 1309 N N . ALA A 1 164 ? -9.989 6.011 12.833 1.00 91.38 164 ALA A N 1
ATOM 1310 C CA . ALA A 1 164 ? -10.137 6.916 13.966 1.00 91.38 164 ALA A CA 1
ATOM 1311 C C . ALA A 1 164 ? -9.693 8.349 13.629 1.00 91.38 164 ALA A C 1
ATOM 1313 O O . ALA A 1 164 ? -10.359 9.307 14.015 1.00 91.38 164 ALA A O 1
ATOM 1314 N N . GLU A 1 165 ? -8.585 8.515 12.907 1.00 90.94 165 GLU A N 1
ATOM 1315 C CA . GLU A 1 165 ? -8.108 9.830 12.467 1.00 90.94 165 GLU A CA 1
ATOM 1316 C C . GLU A 1 165 ? -9.031 10.485 11.450 1.00 90.94 165 GLU A C 1
ATOM 1318 O O . GLU A 1 165 ? -9.342 11.665 11.604 1.00 90.94 165 GLU A O 1
ATOM 1323 N N . MET A 1 166 ? -9.527 9.732 10.470 1.00 92.38 166 MET A N 1
ATOM 1324 C CA . MET A 1 166 ? -10.487 10.247 9.502 1.00 92.38 166 MET A CA 1
ATOM 1325 C C 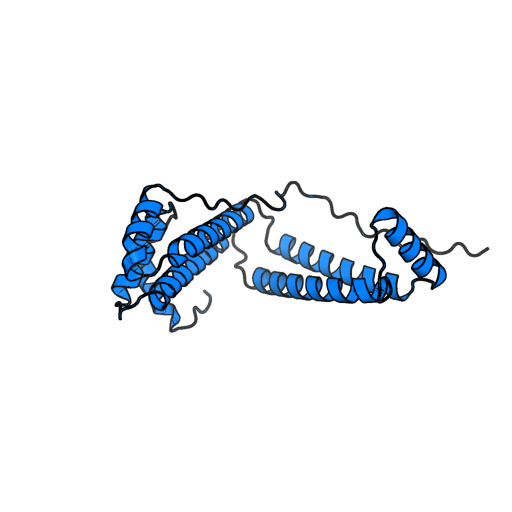. MET A 1 166 ? -11.750 10.750 10.205 1.00 92.38 166 MET A C 1
ATOM 1327 O O . MET A 1 166 ? -12.194 11.865 9.940 1.00 92.38 166 MET A O 1
ATOM 1331 N N . LEU A 1 167 ? -12.286 9.993 11.169 1.00 90.94 167 LEU A N 1
ATOM 1332 C CA . LEU A 1 167 ? -13.449 10.419 11.953 1.00 90.94 167 LEU A CA 1
ATOM 1333 C C . LEU A 1 167 ? -13.164 11.659 12.809 1.00 90.94 167 LEU A C 1
ATOM 1335 O O . LEU A 1 167 ? -14.014 12.541 12.907 1.00 90.94 167 LEU A O 1
ATOM 1339 N N . ARG A 1 168 ? -11.971 11.768 13.410 1.00 90.06 168 ARG A N 1
ATOM 1340 C CA . ARG A 1 168 ? -11.574 12.977 14.157 1.00 90.06 168 ARG A CA 1
ATOM 1341 C C . ARG A 1 168 ? -11.510 14.202 13.251 1.00 90.06 168 ARG A C 1
ATOM 1343 O O . ARG A 1 168 ? -12.012 15.252 13.635 1.00 90.06 168 ARG A O 1
ATOM 1350 N N . ASN A 1 169 ? -10.886 14.060 12.085 1.00 88.38 169 ASN A N 1
ATOM 1351 C CA . ASN A 1 169 ? -10.615 15.170 11.174 1.00 88.38 169 ASN A CA 1
ATOM 1352 C C . ASN A 1 169 ? -11.868 15.628 10.426 1.00 88.38 169 ASN A C 1
ATOM 1354 O O . ASN A 1 169 ? -12.010 16.814 10.149 1.00 88.38 169 ASN A O 1
ATOM 1358 N N . SER A 1 170 ? -12.771 14.698 10.119 1.00 86.19 170 SER A N 1
ATOM 1359 C CA . SER A 1 170 ? -13.986 14.988 9.348 1.00 86.19 170 SER A CA 1
ATOM 1360 C C . SER A 1 170 ? -15.154 15.441 10.226 1.00 86.19 170 SER A C 1
ATOM 1362 O O . SER A 1 170 ? -16.179 15.893 9.723 1.00 86.19 170 SER A O 1
ATOM 1364 N N . SER A 1 171 ? -15.018 15.333 11.550 1.00 81.38 171 SER A N 1
ATOM 1365 C CA . SER A 1 171 ? -16.049 15.775 12.481 1.00 81.38 171 SER A CA 1
ATOM 1366 C C . SER A 1 171 ? -16.175 17.298 12.498 1.00 81.38 171 SER A C 1
ATOM 1368 O O . SER A 1 171 ? -15.244 18.012 12.872 1.00 81.38 171 SER A O 1
ATOM 1370 N N . GLY A 1 172 ? -17.381 17.802 12.228 1.00 69.94 172 GLY A N 1
ATOM 1371 C CA . GLY A 1 172 ? -17.711 19.223 12.402 1.00 69.94 172 GLY A CA 1
ATOM 1372 C C . GLY A 1 172 ? -17.796 19.679 13.869 1.00 69.94 172 GLY A C 1
ATOM 1373 O O . GLY A 1 172 ? -18.049 20.853 14.140 1.00 69.94 172 GLY A O 1
ATOM 1374 N N . LYS A 1 173 ? -17.632 18.764 14.837 1.00 79.38 173 LYS A N 1
ATOM 1375 C CA . LYS A 1 173 ? -17.745 19.019 16.284 1.00 79.38 173 LYS A CA 1
ATOM 1376 C C . LYS A 1 173 ? -16.598 18.379 17.065 1.00 79.38 173 LYS A C 1
ATOM 1378 O O . LYS A 1 173 ? -15.934 17.451 16.610 1.00 79.38 173 LYS A O 1
ATOM 1383 N N . LYS A 1 174 ? -16.383 18.844 18.296 1.00 79.19 174 LYS A N 1
ATOM 1384 C CA . LYS A 1 174 ? -15.395 18.250 19.203 1.00 79.19 174 LYS A CA 1
ATOM 1385 C C . LYS A 1 174 ? -15.941 16.934 19.768 1.00 79.19 174 LYS A C 1
ATOM 1387 O O . LYS A 1 174 ? -16.743 16.956 20.695 1.00 79.19 174 LYS A O 1
ATOM 1392 N N . ILE A 1 175 ? -15.516 15.812 19.195 1.00 85.25 175 ILE A N 1
ATOM 1393 C CA . ILE A 1 175 ? -15.892 14.461 19.636 1.00 85.25 175 ILE A CA 1
ATOM 1394 C C . ILE A 1 175 ? -14.830 13.931 20.600 1.00 85.25 175 ILE A C 1
ATOM 1396 O O . ILE A 1 175 ? -13.634 14.174 20.418 1.00 85.25 175 ILE A O 1
ATOM 1400 N N . SER A 1 176 ? -15.255 13.225 21.649 1.00 88.12 176 SER A N 1
ATOM 1401 C CA . SER A 1 176 ? -14.321 12.632 22.604 1.00 88.12 176 SER A CA 1
ATOM 1402 C C . SER A 1 176 ? -13.575 11.438 22.002 1.00 88.12 176 SER A C 1
ATOM 1404 O O . SER A 1 176 ? -14.081 10.700 21.159 1.00 88.12 176 SER A O 1
ATOM 1406 N N . GLU A 1 177 ? -12.364 11.179 22.489 1.00 86.69 177 GLU A N 1
ATOM 1407 C CA . GLU A 1 177 ? -11.566 10.035 22.037 1.00 86.69 177 GLU A CA 1
ATOM 1408 C C . GLU A 1 177 ? -12.259 8.682 22.281 1.00 86.69 177 GLU A C 1
ATOM 1410 O O . GLU A 1 177 ? -12.138 7.746 21.483 1.00 86.69 177 GLU A O 1
ATOM 1415 N N . LYS A 1 178 ? -13.048 8.595 23.359 1.00 88.94 178 LYS A N 1
ATOM 1416 C CA . LYS A 1 178 ? -13.865 7.422 23.673 1.00 88.94 178 LYS A CA 1
ATOM 1417 C C . LYS A 1 178 ? -14.941 7.192 22.613 1.00 88.94 178 LYS A C 1
ATOM 1419 O O . LYS A 1 178 ? -15.106 6.057 22.175 1.00 88.94 178 LYS A O 1
ATOM 1424 N N . GLU A 1 179 ? -15.645 8.243 22.201 1.00 90.19 179 GLU A N 1
ATOM 1425 C CA . GLU A 1 179 ? -16.671 8.169 21.154 1.00 90.19 179 GLU A CA 1
ATOM 1426 C C . GLU A 1 179 ? -16.061 7.806 19.800 1.00 90.19 179 GLU A C 1
ATOM 1428 O O . GLU A 1 179 ? -16.551 6.883 19.157 1.00 90.19 179 GLU A O 1
ATOM 1433 N N . ILE A 1 180 ? -14.938 8.426 19.413 1.00 91.38 180 ILE A N 1
ATOM 1434 C CA . ILE A 1 180 ? -14.209 8.059 18.185 1.00 91.38 180 ILE A CA 1
ATOM 1435 C C . ILE A 1 180 ? -13.849 6.575 18.186 1.00 91.38 180 ILE A C 1
ATOM 1437 O O . ILE A 1 180 ? -14.037 5.889 17.182 1.00 91.38 180 ILE A O 1
ATOM 1441 N N . SER A 1 181 ? -13.358 6.060 19.313 1.00 91.00 181 SER A N 1
ATOM 1442 C CA . SER A 1 181 ? -12.976 4.652 19.424 1.00 91.00 181 SER A CA 1
ATOM 1443 C C . SER A 1 181 ? -14.172 3.707 19.295 1.00 91.00 181 SER A C 1
ATOM 1445 O O . SER A 1 181 ? -14.042 2.640 18.700 1.00 91.00 181 SER A O 1
ATOM 1447 N N . ILE A 1 182 ? -15.334 4.090 19.837 1.00 93.62 182 ILE A N 1
ATOM 1448 C CA . ILE A 1 182 ? -16.577 3.316 19.715 1.00 93.62 182 ILE A CA 1
ATOM 1449 C C . ILE A 1 182 ? -17.057 3.312 18.263 1.00 93.62 182 ILE A C 1
ATOM 1451 O O . ILE A 1 182 ? -17.290 2.236 17.719 1.00 93.62 182 ILE A O 1
ATOM 1455 N N . LEU A 1 183 ? -17.139 4.483 17.627 1.00 93.19 183 LEU A N 1
ATOM 1456 C CA . LEU A 1 183 ? -17.582 4.614 16.237 1.00 93.19 183 LEU A CA 1
ATOM 1457 C C . LEU A 1 183 ? -16.658 3.856 15.282 1.00 93.19 183 LEU A C 1
ATOM 1459 O O . LEU A 1 183 ? -17.127 3.105 14.435 1.00 93.19 183 LEU A O 1
ATOM 1463 N N . THR A 1 184 ? -15.344 3.978 15.481 1.00 93.69 184 THR A N 1
ATOM 1464 C CA . THR A 1 184 ? -14.335 3.227 14.722 1.00 93.69 184 THR A CA 1
ATOM 1465 C C . THR A 1 184 ? -14.544 1.721 14.867 1.00 93.69 184 THR A C 1
ATOM 1467 O O . THR A 1 184 ? -14.565 0.998 13.873 1.00 93.69 184 THR A O 1
ATOM 1470 N N . PHE A 1 185 ? -14.717 1.240 16.103 1.00 93.25 185 PHE A N 1
ATOM 1471 C CA . PHE A 1 185 ? -14.944 -0.176 16.380 1.00 93.25 185 PHE A CA 1
ATOM 1472 C C . PHE A 1 185 ? -16.226 -0.683 15.716 1.00 93.25 185 PHE A C 1
ATOM 1474 O O . PHE A 1 185 ? -16.201 -1.727 15.068 1.00 93.25 185 PHE A O 1
ATOM 1481 N N . GLN A 1 186 ? -17.332 0.049 15.853 1.00 94.50 186 GLN A N 1
ATOM 1482 C CA . GLN A 1 186 ? -18.621 -0.334 15.282 1.00 94.50 186 GLN A CA 1
ATOM 1483 C C . GLN A 1 186 ? -18.572 -0.359 13.755 1.00 94.50 186 GLN A C 1
ATOM 1485 O O . GLN A 1 186 ? -18.955 -1.363 13.167 1.00 94.50 186 GLN A O 1
ATOM 1490 N N . LEU A 1 187 ? -18.033 0.689 13.128 1.00 94.06 187 LEU A N 1
ATOM 1491 C CA . LEU A 1 187 ? -17.962 0.809 11.673 1.00 94.06 187 LEU A CA 1
ATOM 1492 C C . LEU A 1 187 ? -17.119 -0.311 11.044 1.00 94.06 187 LEU A C 1
ATOM 1494 O O . LEU A 1 187 ? -17.533 -0.951 10.080 1.00 94.06 187 LEU A O 1
ATOM 1498 N N . LEU A 1 188 ? -15.945 -0.594 11.612 1.00 93.81 188 LEU A N 1
ATOM 1499 C CA . LEU A 1 188 ? -15.068 -1.657 11.115 1.00 93.81 188 LEU A CA 1
ATOM 1500 C C . LEU A 1 188 ? -15.627 -3.059 11.388 1.00 93.81 188 LEU A C 1
ATOM 1502 O O . LEU A 1 188 ? -15.512 -3.933 10.531 1.00 93.81 188 LEU A O 1
ATOM 1506 N N . THR A 1 189 ? -16.263 -3.271 12.545 1.00 93.38 189 THR A N 1
ATOM 1507 C CA . THR A 1 189 ? -16.945 -4.542 12.844 1.00 93.38 189 THR A CA 1
ATOM 1508 C C . THR A 1 189 ? -18.105 -4.764 11.878 1.00 93.38 189 THR A C 1
ATOM 1510 O O . THR A 1 189 ? -18.242 -5.857 11.334 1.00 93.38 189 THR A O 1
ATOM 1513 N N . ALA A 1 190 ? -18.902 -3.723 11.611 1.00 92.38 190 ALA A N 1
ATOM 1514 C CA . ALA A 1 190 ? -19.978 -3.773 10.630 1.00 92.38 190 ALA A CA 1
ATOM 1515 C C . ALA A 1 190 ? -19.429 -4.146 9.251 1.00 92.38 190 ALA A C 1
ATOM 1517 O O . ALA A 1 190 ? -19.984 -5.029 8.609 1.00 92.38 190 ALA A O 1
ATOM 1518 N N . ALA A 1 191 ? -18.284 -3.586 8.843 1.00 90.31 191 ALA A N 1
ATOM 1519 C CA . ALA A 1 191 ? -17.607 -3.900 7.579 1.00 90.31 191 ALA A CA 1
ATOM 1520 C C . ALA A 1 191 ? -16.998 -5.322 7.501 1.00 90.31 191 ALA A C 1
ATOM 1522 O O . ALA A 1 191 ? -16.332 -5.656 6.512 1.00 90.31 191 ALA A O 1
ATOM 1523 N N . GLY A 1 192 ? -17.216 -6.156 8.524 1.00 88.38 192 GLY A N 1
ATOM 1524 C CA . GLY A 1 192 ? -16.779 -7.550 8.580 1.00 88.38 192 GLY A CA 1
ATOM 1525 C C . GLY A 1 192 ? -15.321 -7.736 9.000 1.00 88.38 192 GLY A C 1
ATOM 1526 O O . GLY A 1 192 ? -14.740 -8.784 8.725 1.00 88.38 192 GLY A O 1
ATOM 1527 N N . ILE A 1 193 ? -14.703 -6.733 9.630 1.00 89.06 193 ILE A N 1
ATOM 1528 C CA . ILE A 1 193 ? -13.316 -6.820 10.099 1.00 89.06 193 ILE A CA 1
ATOM 1529 C C . ILE A 1 193 ? -13.276 -7.432 11.502 1.00 89.06 193 ILE A C 1
ATOM 1531 O O . ILE A 1 193 ? -13.909 -6.923 12.426 1.00 89.06 193 ILE A O 1
ATOM 1535 N N . ASP A 1 194 ? -12.486 -8.495 11.684 1.00 87.25 194 ASP A N 1
ATOM 1536 C CA . ASP A 1 194 ? -12.280 -9.109 13.000 1.00 87.25 194 ASP A CA 1
ATOM 1537 C C . ASP A 1 194 ? -11.381 -8.231 13.887 1.00 87.25 194 ASP A C 1
ATOM 1539 O O . ASP A 1 194 ? -10.180 -8.044 13.638 1.00 87.25 194 ASP A O 1
ATOM 1543 N N . LEU A 1 195 ? -11.977 -7.670 14.938 1.00 87.62 195 LEU A N 1
ATOM 1544 C CA . LEU A 1 195 ? -11.345 -6.711 15.833 1.00 87.62 195 LEU A CA 1
ATOM 1545 C C . LEU A 1 195 ? -11.153 -7.273 17.248 1.00 87.62 195 LEU A C 1
ATOM 1547 O O . LEU A 1 195 ? -11.972 -8.042 17.750 1.00 87.62 195 LEU A O 1
ATOM 1551 N N . PRO A 1 196 ? -10.088 -6.846 17.956 1.00 86.38 196 PRO A N 1
ATOM 1552 C CA . PRO A 1 196 ? -9.947 -7.157 19.369 1.00 86.38 196 PRO A CA 1
ATOM 1553 C C . PRO A 1 196 ? -11.038 -6.450 20.185 1.00 86.38 196 PRO A C 1
ATOM 1555 O O . PRO A 1 196 ? -11.708 -5.538 19.706 1.00 86.38 196 PRO A O 1
ATOM 1558 N N . LYS A 1 197 ? -11.187 -6.821 21.461 1.00 87.50 197 LYS A N 1
ATOM 1559 C CA . LYS A 1 197 ? -12.182 -6.205 22.357 1.00 87.50 197 LYS A CA 1
ATOM 1560 C C . LYS A 1 197 ? -12.066 -4.675 22.350 1.00 87.50 197 LYS A C 1
ATOM 1562 O O . LYS A 1 197 ? -10.956 -4.149 22.403 1.00 87.50 197 LYS A O 1
ATOM 1567 N N . LEU A 1 198 ? -13.202 -3.976 22.421 1.00 83.56 198 LEU A N 1
ATOM 1568 C CA . LEU A 1 198 ? -13.288 -2.507 22.393 1.00 83.56 198 LEU A CA 1
ATOM 1569 C C . LEU A 1 198 ? -12.276 -1.800 23.315 1.00 83.56 198 LEU A C 1
ATOM 1571 O O . LEU A 1 198 ? -11.672 -0.811 22.917 1.00 83.56 198 LEU A O 1
ATOM 1575 N N . LYS A 1 199 ? -12.031 -2.328 24.522 1.00 83.31 199 LYS A N 1
ATOM 1576 C CA . LYS A 1 199 ? -11.031 -1.773 25.451 1.00 83.31 199 LYS A CA 1
ATOM 1577 C C . LYS A 1 199 ? -9.614 -1.743 24.854 1.00 83.31 199 LYS A C 1
ATOM 1579 O O . LYS A 1 199 ? -8.901 -0.762 25.009 1.00 83.31 199 LYS A O 1
ATOM 1584 N N . GLN A 1 200 ? -9.217 -2.797 24.144 1.00 83.62 200 GLN A N 1
ATOM 1585 C CA . GLN A 1 200 ? -7.911 -2.869 23.481 1.00 83.62 200 GLN A CA 1
ATOM 1586 C C . GLN A 1 200 ? -7.849 -1.928 22.274 1.00 83.62 200 GLN A C 1
ATOM 1588 O O . GLN A 1 200 ? -6.809 -1.331 22.022 1.00 83.62 200 GLN A O 1
ATOM 1593 N N . VAL A 1 201 ? -8.961 -1.754 21.553 1.00 84.56 201 VAL A N 1
ATOM 1594 C CA . VAL A 1 201 ? -9.062 -0.764 20.469 1.00 84.56 201 VAL A CA 1
ATOM 1595 C C . VAL A 1 201 ? -8.908 0.660 21.002 1.00 84.56 201 VAL A C 1
ATOM 1597 O O . VAL A 1 201 ? -8.128 1.425 20.447 1.00 84.56 201 VAL A O 1
ATOM 1600 N N . GLN A 1 202 ? -9.570 0.992 22.113 1.00 86.56 202 GLN A N 1
ATOM 1601 C CA . GLN A 1 202 ? -9.416 2.286 22.787 1.00 86.56 202 GLN A CA 1
ATOM 1602 C C . GLN A 1 202 ? -7.954 2.555 23.163 1.00 86.56 202 GLN A C 1
ATOM 1604 O O . GLN A 1 202 ? -7.438 3.626 22.864 1.00 86.56 202 GLN A O 1
ATOM 1609 N N . GLU A 1 203 ? -7.268 1.567 23.746 1.00 84.81 203 GLU A N 1
ATOM 1610 C CA . GLU A 1 203 ? -5.842 1.678 24.078 1.00 84.81 203 GLU A CA 1
ATOM 1611 C C . GLU A 1 203 ? -4.952 1.865 22.837 1.00 84.81 203 GLU A C 1
ATOM 1613 O O . GLU A 1 203 ? -3.954 2.579 22.904 1.00 84.81 203 GLU A O 1
ATOM 1618 N N . LEU A 1 204 ? -5.272 1.225 21.709 1.00 82.19 204 LEU A N 1
ATOM 1619 C CA . LEU A 1 204 ? -4.515 1.370 20.459 1.00 82.19 204 LEU A CA 1
ATOM 1620 C C . LEU A 1 204 ? -4.706 2.758 19.838 1.00 82.19 204 LEU A C 1
ATOM 1622 O O . LEU A 1 204 ? -3.732 3.387 19.431 1.00 82.19 204 LEU A O 1
ATOM 1626 N N . ILE A 1 205 ? -5.945 3.246 19.818 1.00 82.56 205 ILE A N 1
ATOM 1627 C CA . ILE A 1 205 ? -6.310 4.557 19.271 1.00 82.56 205 ILE A CA 1
ATOM 1628 C C . ILE A 1 205 ? -5.722 5.694 20.123 1.00 82.56 205 ILE A C 1
ATOM 1630 O O . ILE A 1 205 ? -5.274 6.697 19.560 1.00 82.56 205 ILE A O 1
ATOM 1634 N N . SER A 1 206 ? -5.653 5.514 21.449 1.00 75.19 206 SER A N 1
ATOM 1635 C CA . SER A 1 206 ? -5.079 6.497 22.378 1.00 75.19 206 SER A CA 1
ATOM 1636 C C . SER A 1 206 ? -3.553 6.499 22.418 1.00 75.19 206 SER A C 1
ATOM 1638 O O . SER A 1 206 ? -2.924 7.522 22.687 1.00 75.19 206 SER A O 1
ATOM 1640 N N . LYS A 1 207 ? -2.911 5.362 22.121 1.00 64.56 207 LYS A N 1
ATOM 1641 C CA . LYS A 1 207 ? -1.444 5.244 22.084 1.00 64.56 207 LYS A CA 1
ATOM 1642 C C . LYS A 1 207 ? -0.787 5.942 20.893 1.00 64.56 207 LYS A C 1
ATOM 1644 O O . LYS A 1 207 ? 0.436 6.018 20.872 1.00 64.56 207 LYS A O 1
ATOM 1649 N N . LYS A 1 208 ? -1.529 6.556 19.962 1.00 50.28 208 LYS A N 1
ATOM 1650 C CA . LYS A 1 208 ? -0.929 7.448 18.946 1.00 50.28 208 LYS A CA 1
ATOM 1651 C C . LYS A 1 208 ? -0.312 8.743 19.524 1.00 50.28 208 LYS A C 1
ATOM 1653 O O . LYS A 1 208 ? 0.269 9.511 18.769 1.00 50.28 208 LYS A O 1
ATOM 1658 N N . GLY A 1 209 ? -0.334 8.944 20.850 1.00 39.47 209 GLY A N 1
ATOM 1659 C CA . GLY A 1 209 ? 0.545 9.887 21.565 1.00 39.47 209 GLY A CA 1
ATOM 1660 C C . GLY A 1 209 ? 1.894 9.313 22.044 1.00 39.47 209 GLY A C 1
ATOM 1661 O O . GLY A 1 209 ? 2.705 10.048 22.598 1.00 39.47 209 GLY A O 1
ATOM 1662 N N . GLY A 1 210 ? 2.161 8.017 21.861 1.00 31.52 210 GLY A N 1
ATOM 1663 C CA . GLY A 1 210 ? 3.354 7.355 22.381 1.00 31.52 210 GLY A CA 1
ATOM 1664 C C . GLY A 1 210 ? 3.760 6.155 21.536 1.00 31.52 210 GLY A C 1
ATOM 1665 O O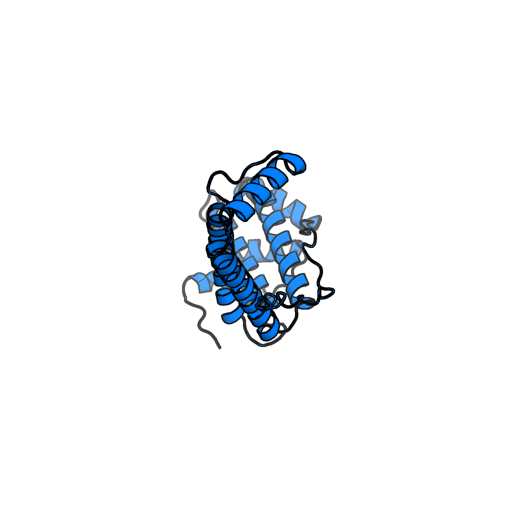 . GLY A 1 210 ? 3.231 5.063 21.712 1.00 31.52 210 GLY A O 1
ATOM 1666 N N . ASN A 1 211 ? 4.716 6.400 20.638 1.00 35.94 211 ASN A N 1
ATOM 1667 C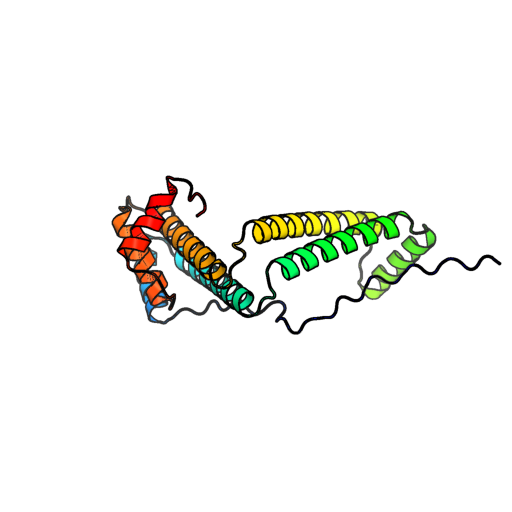 CA . ASN A 1 211 ? 5.689 5.463 20.076 1.00 35.94 211 ASN A CA 1
ATOM 1668 C C . ASN A 1 211 ? 5.466 3.994 20.498 1.00 35.94 211 ASN A C 1
ATOM 1670 O O . ASN A 1 211 ? 5.851 3.595 21.601 1.00 35.94 211 ASN A O 1
ATOM 1674 N N . ILE A 1 212 ? 4.849 3.178 19.636 1.00 40.81 212 ILE A N 1
ATOM 1675 C CA . ILE A 1 212 ? 4.786 1.731 19.868 1.00 40.81 212 ILE A CA 1
ATOM 1676 C C . ILE A 1 212 ? 6.178 1.173 19.574 1.00 40.81 212 ILE A C 1
ATOM 1678 O O . ILE A 1 212 ? 6.500 0.755 18.465 1.00 40.81 212 ILE A O 1
ATOM 1682 N N . GLY A 1 213 ? 7.008 1.213 20.615 1.00 33.06 213 GLY A N 1
ATOM 1683 C CA . GLY A 1 213 ? 8.213 0.421 20.730 1.00 33.06 213 GLY A CA 1
ATOM 1684 C C . GLY A 1 213 ? 7.875 -1.057 20.573 1.00 33.06 213 GLY A C 1
ATOM 1685 O O . GLY A 1 213 ? 6.907 -1.573 21.137 1.00 33.06 213 GLY A O 1
ATOM 1686 N N . ALA A 1 214 ? 8.692 -1.706 19.758 1.00 32.47 214 ALA A N 1
ATOM 1687 C CA . ALA A 1 214 ? 8.712 -3.134 19.539 1.00 32.47 214 ALA A CA 1
ATOM 1688 C C . ALA A 1 214 ? 8.826 -3.920 20.857 1.00 32.47 214 ALA A C 1
ATOM 1690 O O . ALA A 1 214 ? 9.631 -3.572 21.716 1.00 32.47 214 ALA A O 1
ATOM 1691 N N . ASN A 1 215 ? 8.058 -5.010 20.948 1.00 31.70 215 ASN A N 1
ATOM 1692 C CA . ASN A 1 215 ? 8.389 -6.241 21.678 1.00 31.70 215 ASN A CA 1
ATOM 1693 C C . ASN A 1 215 ? 7.827 -7.452 20.894 1.00 31.70 215 ASN A C 1
ATOM 1695 O O . ASN A 1 215 ? 6.598 -7.552 20.672 1.00 31.70 215 ASN A O 1
#

pLDDT: mean 78.72, std 15.51, range [31.52, 94.5]

Secondary structure (DSSP, 8-state):
-----PPPPPP-----S--TT-----PPPHHHHHHHHHHHHHH-THHHHHHHHHHHHHHHHHHHHHHPPPHHHHHHHHHHHHHHHHHHHHHHHT--HHHHHHHHHHHHHHHS---TT-HHHHHHHHHHHHHHHHHHHHHHHHHS-SSTTHHHHHHHHHHHHHHHHHHHHH-SS---HHHHHHHHHHHHHHTT-----HHHHHHHHHGGGS-----

Foldseek 3Di:
DDDPDPDDPQPDDDDDPQDDPPDQQLDFFPLLVVLLVVCCVFQNPVLSVVLSNLNSVLVVVLVCLVVDDQLVVVLVVLVSLLVVLVVVLVVQVPDDPVRQVVVQVVCCVPVVDGPPVTPNVVSCVVSVVSNVVSVVVNVVSVPQDRDRPSNNVVSVLVSLQVQLVSRCVRGPDHDDLLVSLVSSVSSCVSRVDDDDPSVVSSVSNVCVVPDPDDD

Sequence (215 aa):
MMSGKRAKALPVMESPDWSIGRVVDQTLTPEAEAMLSEMAENFGYELGEWFRNRIGYFRSISKAIDDSPPTQKELRLVQDAQRAIHEAMRRLENLPPSADAYVNLASWRRLGRLFHGGLLRDFLALGNEFSTLLGYAEQRLDQLPKKPGRKSKIERNELLTDTAEMLRNSSGKKISEKEISILTFQLLTAAGIDLPKLKQVQELISKKGGNIGAN